Protein 2BJF (pdb70)

CATH classification: 3.60.60.10

InterPro domains:
  IPR029055 Nucleophile aminohydrolases, N-terminal [SSF56235] (2-329)
  IPR029132 Choloylglycine hydrolase/NAAA C-terminal [PF02275] (2-317)
  IPR047711 Conjugated bile acid hydrolase [NF038245] (1-315)
  IPR052193 Peptidase C59 family enzymes [PTHR35527] (1-326)

Structure (mmCIF, N/CA/C/O backbone):
data_2BJF
#
_entry.id   2BJF
#
_cell.length_a   88.848
_cell.length_b   90.835
_cell.length_c   188.547
_cell.angle_alpha   90.00
_cell.angle_beta   90.00
_cell.angle_gamma   90.00
#
_symmetry.space_group_name_H-M   'F 2 2 2'
#
loop_
_entity.id
_entity.type
_entity.pdbx_description
1 polymer 'CHOLOYLGLYCINE HYDROLASE'
2 non-polymer '(3ALPHA,5BETA,12ALPHA)-3,12-DIHYDROXYCHOLAN-24-OIC ACID'
3 non-polymer '2-AMINOETHANESULFONIC ACID'
4 non-polymer GLYCEROL
5 water water
#
loop_
_atom_site.group_PDB
_atom_site.id
_atom_site.type_symbol
_atom_site.label_atom_id
_atom_site.label_alt_id
_atom_site.label_comp_id
_atom_site.label_asym_id
_atom_site.label_entity_id
_atom_site.label_seq_id
_atom_site.pdbx_PDB_ins_code
_atom_site.Cartn_x
_atom_site.Cartn_y
_atom_site.Cartn_z
_atom_site.occupancy
_atom_site.B_iso_or_equiv
_atom_site.auth_seq_id
_atom_site.auth_comp_id
_atom_site.auth_asym_id
_atom_site.auth_atom_id
_atom_site.pdbx_PDB_model_num
ATOM 1 N N . CYS A 1 2 ? 28.236 10.355 30.767 1.00 12.52 2 CYS A N 1
ATOM 2 C CA . CYS A 1 2 ? 27.231 9.945 29.746 1.00 12.73 2 CYS A CA 1
ATOM 3 C C . CYS A 1 2 ? 25.827 10.026 30.313 1.00 12.26 2 CYS A C 1
ATOM 4 O O . CYS A 1 2 ? 25.623 9.830 31.512 1.00 12.09 2 CYS A O 1
ATOM 7 N N . THR A 1 3 ? 24.863 10.312 29.445 1.00 11.97 3 THR A N 1
ATOM 8 C CA . THR A 1 3 ? 23.457 10.304 29.827 1.00 11.70 3 THR A CA 1
ATOM 9 C C . THR A 1 3 ? 22.635 9.621 28.742 1.00 11.64 3 THR A C 1
ATOM 10 O O . THR A 1 3 ? 22.663 10.034 27.583 1.00 11.92 3 THR A O 1
ATOM 14 N N . GLY A 1 4 ? 21.920 8.568 29.131 1.00 11.43 4 GLY A N 1
ATOM 15 C CA . GLY A 1 4 ? 21.007 7.862 28.237 1.00 11.24 4 GLY A CA 1
ATOM 16 C C . GLY A 1 4 ? 19.581 8.332 28.449 1.00 11.13 4 GLY A C 1
ATOM 17 O O . GLY A 1 4 ? 19.194 8.677 29.568 1.00 11.24 4 GLY A O 1
ATOM 18 N N . LEU A 1 5 ? 18.801 8.343 27.370 1.00 11.05 5 LEU A N 1
ATOM 19 C CA . LEU A 1 5 ? 17.428 8.846 27.407 1.00 11.06 5 LEU A CA 1
ATOM 20 C C . LEU A 1 5 ? 16.515 8.076 26.459 1.00 11.13 5 LEU A C 1
ATOM 21 O O . LEU A 1 5 ? 16.875 7.820 25.307 1.00 11.02 5 LEU A O 1
ATOM 26 N N . ALA A 1 6 ? 15.338 7.710 26.960 1.00 11.39 6 ALA A N 1
ATOM 27 C CA . ALA A 1 6 ? 14.272 7.146 26.134 1.00 11.78 6 ALA A CA 1
ATOM 28 C C . ALA A 1 6 ? 13.046 8.048 26.220 1.00 12.15 6 ALA A C 1
ATOM 29 O O . ALA A 1 6 ? 12.637 8.448 27.311 1.00 12.14 6 ALA A O 1
ATOM 31 N N . LEU A 1 7 ? 12.464 8.366 25.066 1.00 12.71 7 LEU A N 1
ATOM 32 C CA . LEU A 1 7 ? 11.372 9.334 24.996 1.00 13.45 7 LEU A CA 1
ATOM 33 C C . LEU A 1 7 ? 10.403 8.988 23.868 1.00 13.82 7 LEU A C 1
ATOM 34 O O . LEU A 1 7 ? 10.825 8.745 22.736 1.00 14.24 7 LEU A O 1
ATOM 39 N N . GLU A 1 8 ? 9.109 8.957 24.186 1.00 14.24 8 GLU A N 1
ATOM 40 C CA . GLU A 1 8 ? 8.070 8.707 23.184 1.00 14.63 8 GLU A CA 1
ATOM 41 C C . GLU A 1 8 ? 7.541 10.019 22.610 1.00 14.53 8 GLU A C 1
ATOM 42 O O . GLU A 1 8 ? 7.217 10.948 23.355 1.00 14.44 8 GLU A O 1
ATOM 48 N N . THR A 1 9 ? 7.451 10.082 21.283 1.00 14.57 9 THR A N 1
ATOM 49 C CA . THR A 1 9 ? 6.986 11.284 20.593 1.00 14.71 9 THR A CA 1
ATOM 50 C C . THR A 1 9 ? 5.465 11.396 20.597 1.00 14.86 9 THR A C 1
ATOM 51 O O . THR A 1 9 ? 4.759 10.444 20.946 1.00 14.73 9 THR A O 1
ATOM 55 N N . LYS A 1 10 ? 4.976 12.565 20.186 1.00 14.99 10 LYS A N 1
ATOM 56 C CA . LYS A 1 10 ? 3.541 12.848 20.078 1.00 15.30 10 LYS A CA 1
ATOM 57 C C . LYS A 1 10 ? 2.785 11.897 19.139 1.00 15.27 10 LYS A C 1
ATOM 58 O O . LYS A 1 10 ? 1.582 11.677 19.314 1.00 15.45 10 LYS A O 1
ATOM 64 N N A ASP A 1 11 ? 3.499 11.334 18.165 0.50 15.26 11 ASP A N 1
ATOM 65 N N B ASP A 1 11 ? 3.488 11.357 18.145 0.50 15.27 11 ASP A N 1
ATOM 66 C CA A ASP A 1 11 ? 2.915 10.428 17.175 0.50 15.23 11 ASP A CA 1
ATOM 67 C CA B ASP A 1 11 ? 2.894 10.424 17.186 0.50 15.25 11 ASP A CA 1
ATOM 68 C C A ASP A 1 11 ? 3.010 8.957 17.590 0.50 15.10 11 ASP A C 1
ATOM 69 C C B ASP A 1 11 ? 3.246 8.962 17.494 0.50 15.10 11 ASP A C 1
ATOM 70 O O A ASP A 1 11 ? 2.537 8.071 16.874 0.50 15.13 11 ASP A O 1
ATOM 71 O O B ASP A 1 11 ? 3.179 8.095 16.618 0.50 15.09 11 ASP A O 1
ATOM 80 N N . GLY A 1 12 ? 3.618 8.706 18.747 1.00 14.96 12 GLY A N 1
ATOM 81 C CA . GLY A 1 12 ? 3.796 7.343 19.255 1.00 14.71 12 GLY A CA 1
ATOM 82 C C . GLY A 1 12 ? 5.074 6.638 18.845 1.00 14.55 12 GLY A C 1
ATOM 83 O O . GLY A 1 12 ? 5.197 5.422 19.021 1.00 14.67 12 GLY A O 1
ATOM 84 N N . LEU A 1 13 ? 6.023 7.392 18.294 1.00 14.20 13 LEU A N 1
ATOM 85 C CA . LEU A 1 13 ? 7.326 6.842 17.930 1.00 13.96 13 LEU A CA 1
ATOM 86 C C . LEU A 1 13 ? 8.256 6.863 19.136 1.00 13.56 13 LEU A C 1
ATOM 87 O O . LEU A 1 13 ? 8.065 7.653 20.062 1.00 13.71 13 LEU A O 1
ATOM 92 N N . HIS A 1 14 ? 9.260 5.993 19.122 1.00 12.99 14 HIS A N 1
ATOM 93 C CA . HIS A 1 14 ? 10.152 5.845 20.265 1.00 12.46 14 HIS A CA 1
ATOM 94 C C . HIS A 1 14 ? 11.579 6.272 19.962 1.00 12.17 14 HIS A C 1
ATOM 95 O O . HIS A 1 14 ? 12.248 5.702 19.095 1.00 12.28 14 HIS A O 1
ATOM 102 N N . LEU A 1 15 ? 12.024 7.301 20.679 1.00 11.70 15 LEU A N 1
ATOM 103 C CA . LEU A 1 15 ? 13.379 7.811 20.555 1.00 11.33 15 LEU A CA 1
ATOM 104 C C . LEU A 1 15 ? 14.249 7.259 21.673 1.00 11.22 15 LEU A C 1
ATOM 105 O O . LEU A 1 15 ? 13.820 7.181 22.827 1.00 11.02 15 LEU A O 1
ATOM 110 N N . PHE A 1 16 ? 15.467 6.868 21.318 1.00 10.94 16 PHE A N 1
ATOM 111 C CA . PHE A 1 16 ? 16.441 6.374 22.281 1.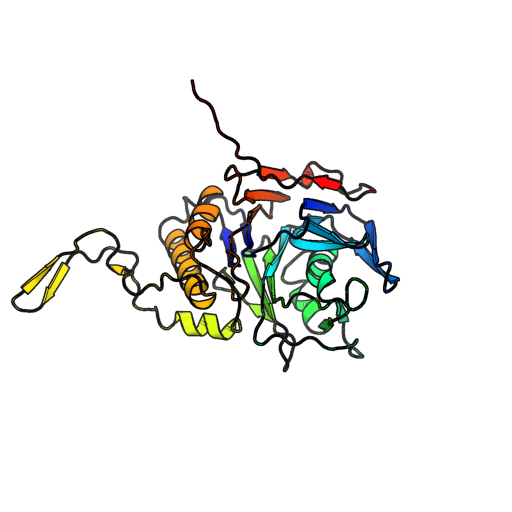00 10.88 16 PHE A CA 1
ATOM 112 C C . PHE A 1 16 ? 17.837 6.815 21.865 1.00 10.71 16 PHE A C 1
ATOM 113 O O . PHE A 1 16 ? 18.214 6.688 20.703 1.00 10.66 16 PHE A O 1
ATOM 121 N N . GLY A 1 17 ? 18.602 7.333 22.820 1.00 10.59 17 GLY A N 1
ATOM 122 C CA . GLY A 1 17 ? 19.940 7.827 22.527 1.00 10.42 17 GLY A CA 1
ATOM 123 C C . GLY A 1 17 ? 20.696 8.284 23.753 1.00 10.45 17 GLY A C 1
ATOM 124 O O . GLY A 1 17 ? 20.328 7.950 24.883 1.00 10.33 17 GLY A O 1
ATOM 125 N N . ARG A 1 18 ? 21.756 9.057 23.530 1.00 10.45 18 ARG A N 1
ATOM 126 C CA . ARG A 1 18 ? 22.688 9.386 24.605 1.00 10.51 18 ARG A CA 1
ATOM 127 C C . ARG A 1 18 ? 23.599 10.576 24.332 1.00 10.70 18 ARG A C 1
ATOM 128 O O . ARG A 1 18 ? 23.886 10.905 23.179 1.00 10.69 18 ARG A O 1
ATOM 136 N N . ASN A 1 19 ? 24.039 11.210 25.415 1.00 10.83 19 ASN A N 1
ATOM 137 C CA . ASN A 1 19 ? 25.225 12.054 25.402 1.00 11.21 19 ASN A CA 1
ATOM 138 C C . ASN A 1 19 ? 26.448 11.167 25.579 1.00 11.55 19 ASN A C 1
ATOM 139 O O . ASN A 1 19 ? 26.461 10.290 26.449 1.00 11.76 19 ASN A O 1
ATOM 144 N N . MET A 1 20 ? 27.469 11.391 24.756 1.00 11.81 20 MET A N 1
ATOM 145 C CA . MET A 1 20 ? 28.761 10.741 24.942 1.00 12.28 20 MET A CA 1
ATOM 146 C C . MET A 1 20 ? 29.708 11.710 25.634 1.00 12.39 20 MET A C 1
ATOM 147 O O . MET A 1 20 ? 30.150 12.687 25.029 1.00 12.40 20 MET A O 1
ATOM 152 N N . ASP A 1 21 ? 30.012 11.433 26.901 1.00 12.64 21 ASP A N 1
ATOM 153 C CA . ASP A 1 21 ? 30.857 12.315 27.702 1.00 12.88 21 ASP A CA 1
ATOM 154 C C . ASP A 1 21 ? 32.242 11.708 27.919 1.00 13.08 21 ASP A C 1
ATOM 155 O O . ASP A 1 21 ? 32.432 10.864 28.802 1.00 13.15 21 ASP A O 1
ATOM 160 N N . ILE A 1 22 ? 33.196 12.134 27.093 1.00 13.41 22 ILE A N 1
ATOM 161 C CA . ILE A 1 22 ? 34.592 11.684 27.174 1.00 13.75 22 ILE A CA 1
ATOM 162 C C . ILE A 1 22 ? 35.554 12.825 26.821 1.00 14.02 22 ILE A C 1
ATOM 163 O O . ILE A 1 22 ? 35.153 13.815 26.203 1.00 13.88 22 ILE A O 1
ATOM 168 N N . GLU A 1 23 ? 36.816 12.683 27.226 1.00 14.41 23 GLU A N 1
ATOM 169 C CA . GLU A 1 23 ? 37.836 13.707 26.983 1.00 14.89 23 GLU A CA 1
ATOM 170 C C . GLU A 1 23 ? 38.736 13.371 25.786 1.00 15.15 23 GLU A C 1
ATOM 171 O O . GLU A 1 23 ? 39.745 14.043 25.542 1.00 15.19 23 GLU A O 1
ATOM 177 N N . TYR A 1 24 ? 38.351 12.339 25.038 1.00 15.44 24 TYR A N 1
ATOM 178 C CA . TYR A 1 24 ? 39.162 11.817 23.940 1.00 15.69 24 TYR A CA 1
ATOM 179 C C . TYR A 1 24 ? 38.314 11.439 22.725 1.00 15.65 24 TYR A C 1
ATOM 180 O O . TYR A 1 24 ? 37.087 11.366 22.810 1.00 15.76 24 TYR A O 1
ATOM 189 N N . SER A 1 25 ? 38.980 11.211 21.596 1.00 15.58 25 SER A N 1
ATOM 190 C CA . SER A 1 25 ? 38.344 10.639 20.415 1.00 15.36 25 SER A CA 1
ATOM 191 C C . SER A 1 25 ? 38.608 9.140 20.390 1.00 15.26 25 SER A C 1
ATOM 192 O O . SER A 1 25 ? 39.716 8.701 20.704 1.00 15.24 25 SER A O 1
ATOM 195 N N . PHE A 1 26 ? 37.594 8.358 20.028 1.00 15.00 26 PHE A N 1
ATOM 196 C CA . PHE A 1 26 ? 37.785 6.917 19.848 1.00 14.93 26 PHE A CA 1
ATOM 197 C C . PHE A 1 26 ? 37.721 6.483 18.381 1.00 14.86 26 PHE A C 1
ATOM 198 O O . PHE A 1 26 ? 37.262 5.383 18.064 1.00 14.79 26 PHE A O 1
ATOM 206 N N . ASN A 1 27 ? 38.220 7.354 17.501 1.00 14.79 27 ASN A N 1
ATOM 207 C CA . ASN A 1 27 ? 38.206 7.129 16.050 1.00 14.81 27 ASN A CA 1
ATOM 208 C C . ASN A 1 27 ? 36.835 6.668 15.562 1.00 14.47 27 ASN A C 1
ATOM 209 O O . ASN A 1 27 ? 36.721 5.729 14.768 1.00 14.45 27 ASN A O 1
ATOM 214 N N . GLN A 1 28 ? 35.799 7.340 16.054 1.00 14.06 28 GLN A N 1
ATOM 215 C CA . GLN A 1 28 ? 34.425 6.922 15.812 1.00 13.77 28 GLN A CA 1
ATOM 216 C C . GLN A 1 28 ? 33.930 7.222 14.404 1.00 13.55 28 GLN A C 1
ATOM 217 O O . GLN A 1 28 ? 34.334 8.203 13.774 1.00 13.49 28 GLN A O 1
ATOM 223 N N . SER A 1 29 ? 33.057 6.343 13.926 1.00 13.24 29 SER A N 1
ATOM 224 C CA . SER A 1 29 ? 32.274 6.569 12.724 1.00 13.07 29 SER A CA 1
ATOM 225 C C . SER A 1 29 ? 30.914 5.927 12.959 1.00 12.80 29 SER A C 1
ATOM 226 O O . SER A 1 29 ? 30.739 5.163 13.914 1.00 12.71 29 SER A O 1
ATOM 229 N N . ILE A 1 30 ? 29.949 6.254 12.109 1.00 12.55 30 ILE A N 1
ATOM 230 C CA . ILE A 1 30 ? 28.653 5.597 12.162 1.00 12.51 30 ILE A CA 1
ATOM 231 C C . ILE A 1 30 ? 28.754 4.339 11.302 1.00 12.19 30 ILE A C 1
ATOM 232 O O . ILE A 1 30 ? 29.027 4.414 10.100 1.00 12.48 30 ILE A O 1
ATOM 237 N N . ILE A 1 31 ? 28.554 3.189 11.940 1.00 11.80 31 ILE A N 1
ATOM 238 C CA . ILE A 1 31 ? 28.800 1.887 11.319 1.00 11.34 31 ILE A CA 1
ATOM 239 C C . ILE A 1 31 ? 27.500 1.149 11.018 1.00 11.06 31 ILE A C 1
ATOM 240 O O . ILE A 1 31 ? 26.650 0.983 11.897 1.00 10.75 31 ILE A O 1
ATOM 245 N N . PHE A 1 32 ? 27.360 0.715 9.767 1.00 10.64 32 PHE A N 1
ATOM 246 C CA . PHE A 1 32 ? 26.255 -0.138 9.344 1.00 10.46 32 PHE A CA 1
ATOM 247 C C . PHE A 1 32 ? 26.763 -1.548 9.064 1.00 10.33 32 PHE A C 1
ATOM 248 O O . PHE A 1 32 ? 27.725 -1.731 8.313 1.00 10.27 32 PHE A O 1
ATOM 256 N N . ILE A 1 33 ? 26.110 -2.535 9.674 1.00 10.16 33 ILE A N 1
ATOM 257 C CA . ILE A 1 33 ? 26.411 -3.943 9.421 1.00 10.14 33 ILE A CA 1
ATOM 258 C C . ILE A 1 33 ? 25.149 -4.639 8.909 1.00 10.20 33 ILE A C 1
ATOM 259 O O . ILE A 1 33 ? 24.122 -4.629 9.589 1.00 10.02 33 ILE A O 1
ATOM 264 N N . PRO A 1 34 ? 25.218 -5.239 7.704 1.00 10.44 34 PRO A N 1
ATOM 265 C CA . PRO A 1 34 ? 24.060 -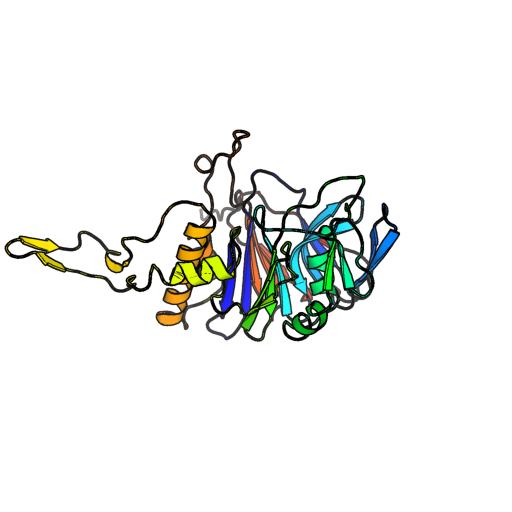5.933 7.137 1.00 10.64 34 PRO A CA 1
ATOM 266 C C . PRO A 1 34 ? 23.791 -7.278 7.816 1.00 11.01 34 PRO A C 1
ATOM 267 O O . PRO A 1 34 ? 24.575 -7.712 8.665 1.00 10.99 34 PRO A O 1
ATOM 271 N N . ARG A 1 35 ? 22.685 -7.919 7.438 1.00 11.37 35 ARG A N 1
ATOM 272 C CA . ARG A 1 35 ? 22.338 -9.256 7.925 1.00 11.88 35 ARG A CA 1
ATOM 273 C C . ARG A 1 35 ? 23.367 -10.283 7.470 1.00 12.14 35 ARG A C 1
ATOM 274 O O . ARG A 1 35 ? 24.020 -10.097 6.436 1.00 12.15 35 ARG A O 1
ATOM 282 N N A ASN A 1 36 ? 23.503 -11.361 8.242 0.50 12.37 36 ASN A N 1
ATOM 283 N N B ASN A 1 36 ? 23.504 -11.355 8.250 0.50 12.37 36 ASN A N 1
ATOM 284 C CA A ASN A 1 36 ? 24.359 -12.500 7.885 0.50 12.65 36 ASN A CA 1
ATOM 285 C CA B ASN A 1 36 ? 24.356 -12.502 7.913 0.50 12.65 36 ASN A CA 1
ATOM 286 C C A ASN A 1 36 ? 25.828 -12.122 7.637 0.50 12.83 36 ASN A C 1
ATOM 287 C C B ASN A 1 36 ? 25.832 -12.150 7.675 0.50 12.82 36 ASN A C 1
ATOM 288 O O A ASN A 1 36 ? 26.509 -12.729 6.806 0.50 12.84 36 ASN A O 1
ATOM 289 O O B ASN A 1 36 ? 26.521 -12.805 6.888 0.50 12.84 36 ASN A O 1
ATOM 298 N N . PHE A 1 37 ? 26.308 -11.115 8.365 1.00 12.96 37 PHE A N 1
ATOM 299 C CA . PHE A 1 37 ? 27.704 -10.690 8.257 1.0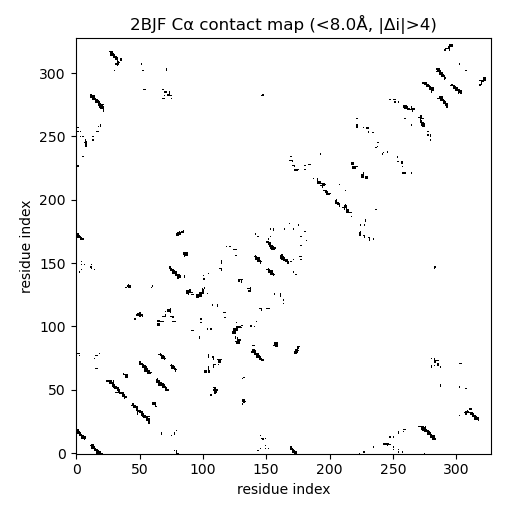0 13.39 37 PHE A CA 1
ATOM 300 C C . PHE A 1 37 ? 28.539 -11.259 9.397 1.00 13.88 37 PHE A C 1
ATOM 301 O O . PHE A 1 37 ? 28.234 -11.044 10.572 1.00 13.84 37 PHE A O 1
ATOM 309 N N . LYS A 1 38 ? 29.596 -11.979 9.032 1.00 14.46 38 LYS A N 1
ATOM 310 C CA . LYS A 1 38 ? 30.475 -12.621 10.002 1.00 15.15 38 LYS A CA 1
ATOM 311 C C . LYS A 1 38 ? 31.582 -11.672 10.463 1.00 15.40 38 LYS A C 1
ATOM 312 O O . LYS A 1 38 ? 32.438 -11.262 9.673 1.00 15.43 38 LYS A O 1
ATOM 318 N N . CYS A 1 39 ? 31.538 -11.320 11.746 1.00 15.92 39 CYS A N 1
ATOM 319 C CA . CYS A 1 39 ? 32.560 -10.491 12.376 1.00 16.44 39 CYS A CA 1
ATOM 320 C C . CYS A 1 39 ? 33.556 -11.391 13.098 1.00 16.81 39 CYS A C 1
ATOM 321 O O . CYS A 1 39 ? 33.181 -12.138 14.005 1.00 16.90 39 CYS A O 1
ATOM 324 N N . VAL A 1 40 ? 34.821 -11.319 12.689 1.00 17.29 40 VAL A N 1
ATOM 325 C CA . VAL A 1 40 ? 35.871 -12.162 13.263 1.00 17.74 40 VAL A CA 1
ATOM 326 C C . VAL A 1 40 ? 36.905 -11.324 14.014 1.00 18.04 40 VAL A C 1
ATOM 327 O O . VAL A 1 40 ? 37.504 -10.405 13.448 1.00 18.06 40 VAL A O 1
ATOM 331 N N . ASN A 1 41 ? 37.098 -11.639 15.293 1.00 18.39 41 ASN A N 1
ATOM 332 C CA . ASN A 1 41 ? 38.157 -11.024 16.085 1.00 18.78 41 ASN A CA 1
ATOM 333 C C . ASN A 1 41 ? 39.461 -11.774 15.846 1.00 19.02 41 ASN A C 1
ATOM 334 O O . ASN A 1 41 ? 39.560 -12.966 16.138 1.00 19.04 41 ASN A O 1
ATOM 339 N N . LYS A 1 42 ? 40.454 -11.069 15.312 1.00 19.41 42 LYS A N 1
ATOM 340 C CA . LYS A 1 42 ? 41.713 -11.687 14.890 1.00 19.88 42 LYS A CA 1
ATOM 341 C C . LYS A 1 42 ? 42.594 -12.159 16.047 1.00 19.93 42 LYS A C 1
ATOM 342 O O . LYS A 1 42 ? 43.329 -13.139 15.904 1.00 20.04 42 LYS A O 1
ATOM 348 N N . SER A 1 43 ? 42.514 -11.470 17.184 1.00 20.02 43 SER A N 1
ATOM 349 C CA . SER A 1 43 ? 43.359 -11.782 18.340 1.00 20.13 43 SER A CA 1
ATOM 350 C C . SER A 1 43 ? 42.939 -13.054 19.078 1.00 20.13 43 SER A C 1
ATOM 351 O O . SER A 1 43 ? 43.792 -13.852 19.468 1.00 20.25 43 SER A O 1
ATOM 354 N N . ASN A 1 44 ? 41.632 -13.239 19.265 1.00 20.11 44 ASN A N 1
ATOM 355 C CA . ASN A 1 44 ? 41.112 -14.388 20.015 1.00 20.11 44 ASN A CA 1
ATOM 356 C C . ASN A 1 44 ? 40.262 -15.366 19.192 1.00 20.13 44 ASN A C 1
ATOM 357 O O . ASN A 1 44 ? 39.718 -16.331 19.737 1.00 20.17 44 ASN A O 1
ATOM 362 N N . LYS A 1 45 ? 40.154 -15.101 17.889 1.00 20.12 45 LYS A N 1
ATOM 363 C CA . LYS A 1 45 ? 39.441 -15.965 16.928 1.00 20.17 45 LYS A CA 1
ATOM 364 C C . LYS A 1 45 ? 37.929 -16.105 17.165 1.00 20.03 45 LYS A C 1
ATOM 365 O O . LYS A 1 45 ? 37.264 -16.893 16.484 1.00 20.06 45 LYS A O 1
ATOM 371 N N . LYS A 1 46 ? 37.391 -15.340 18.114 1.00 19.83 46 LYS A N 1
ATOM 372 C CA . LYS A 1 46 ? 35.957 -15.366 18.408 1.00 19.69 46 LYS A CA 1
ATOM 373 C C . LYS A 1 46 ? 35.156 -14.744 17.269 1.00 19.53 46 LYS A C 1
ATOM 374 O O . LYS A 1 46 ? 35.572 -13.744 16.679 1.00 19.56 46 LYS A O 1
ATOM 380 N N . GLU A 1 47 ? 34.009 -15.345 16.966 1.00 19.31 47 GLU A N 1
ATOM 381 C CA . GLU A 1 47 ? 33.202 -14.936 15.820 1.00 19.18 47 GLU A CA 1
ATOM 382 C C . GLU A 1 47 ? 31.767 -14.580 16.196 1.00 18.70 47 GLU A C 1
ATOM 383 O O . GLU A 1 47 ? 31.198 -15.144 17.135 1.00 18.79 47 GLU A O 1
ATOM 389 N N . LEU A 1 48 ? 31.197 -13.635 15.454 1.00 18.13 48 LEU A N 1
ATOM 390 C CA . LEU A 1 48 ? 29.789 -13.274 15.581 1.00 17.50 48 LEU A CA 1
ATOM 391 C C . LEU A 1 48 ? 29.200 -13.033 14.196 1.00 17.08 48 LEU A C 1
ATOM 392 O O . LEU A 1 48 ? 29.720 -12.227 13.422 1.00 17.03 48 LEU A O 1
ATOM 397 N N . THR A 1 49 ? 28.119 -13.743 13.889 1.00 16.49 49 THR A N 1
ATOM 398 C CA . THR A 1 49 ? 27.397 -13.544 12.637 1.00 15.91 49 THR A CA 1
ATOM 399 C C . THR A 1 49 ? 26.049 -12.902 12.940 1.00 15.36 49 THR A C 1
ATOM 400 O O . THR A 1 49 ? 25.245 -13.454 13.694 1.00 15.37 49 THR A O 1
ATOM 404 N N . THR A 1 50 ? 25.816 -11.728 12.357 1.00 14.57 50 THR A N 1
ATOM 405 C CA . THR A 1 50 ? 24.602 -10.958 12.621 1.00 13.88 50 THR A CA 1
ATOM 406 C C . THR A 1 50 ? 23.358 -11.663 12.092 1.00 13.44 50 THR A C 1
ATOM 407 O O . THR A 1 50 ? 23.360 -12.195 10.982 1.00 13.33 50 THR A O 1
ATOM 411 N N . LYS A 1 51 ? 22.308 -11.685 12.907 1.00 12.91 51 LYS A N 1
ATOM 412 C CA . LYS A 1 51 ? 20.993 -12.122 12.455 1.00 12.57 51 LYS A CA 1
ATOM 413 C C . LYS A 1 51 ? 20.255 -10.911 11.894 1.00 12.17 51 LYS A C 1
ATOM 414 O O . LYS A 1 51 ? 19.650 -10.980 10.823 1.00 12.09 51 LYS A O 1
ATOM 420 N N . TYR A 1 52 ? 20.330 -9.800 12.625 1.00 11.72 52 TYR A N 1
ATOM 421 C CA . TYR A 1 52 ? 19.694 -8.550 12.222 1.00 11.39 52 TYR A CA 1
ATOM 422 C C . TYR A 1 52 ? 20.730 -7.506 11.819 1.00 11.12 52 TYR A C 1
ATOM 423 O O . TYR A 1 52 ? 21.850 -7.495 12.340 1.00 11.08 52 TYR A O 1
ATOM 432 N N . ALA A 1 53 ? 20.347 -6.638 10.884 1.00 10.72 53 ALA A N 1
ATOM 433 C CA . ALA A 1 53 ? 21.186 -5.517 10.466 1.00 10.48 53 ALA A CA 1
ATOM 434 C C . ALA A 1 53 ? 21.305 -4.501 11.598 1.00 10.35 53 ALA A C 1
ATOM 435 O O . ALA A 1 53 ? 20.357 -4.302 12.354 1.00 10.27 53 ALA A O 1
ATOM 437 N N . VAL A 1 54 ? 22.472 -3.868 11.701 1.00 10.18 54 VAL A N 1
ATOM 438 C CA . VAL A 1 54 ? 22.800 -2.978 12.818 1.00 10.14 54 VAL A CA 1
ATOM 439 C C . VAL A 1 54 ? 23.292 -1.620 12.312 1.00 10.16 54 VAL A C 1
ATOM 440 O O . VAL A 1 54 ? 24.016 -1.549 11.318 1.00 9.98 54 VAL A O 1
ATOM 444 N N . LEU A 1 55 ? 22.889 -0.551 13.000 1.00 10.14 55 LEU A N 1
ATOM 445 C CA . LEU A 1 55 ? 23.407 0.793 12.741 1.00 10.33 55 LEU A CA 1
ATOM 446 C C . LEU A 1 55 ? 23.677 1.525 14.051 1.00 10.46 55 LEU A C 1
ATOM 447 O O . LEU A 1 55 ? 22.819 1.563 14.934 1.00 10.59 55 LEU A O 1
ATOM 452 N N . GLY A 1 56 ? 24.869 2.105 14.170 1.00 10.64 56 GLY A N 1
ATOM 453 C CA . GLY A 1 56 ? 25.211 2.897 15.350 1.00 10.78 56 GLY A CA 1
ATOM 454 C C . GLY A 1 56 ? 26.599 3.502 15.334 1.00 11.05 56 GLY A C 1
ATOM 455 O O . GLY A 1 56 ? 27.366 3.304 14.391 1.00 11.21 56 GLY A O 1
ATOM 456 N N . MET A 1 57 ? 26.915 4.255 16.385 1.00 11.10 57 MET A N 1
ATOM 457 C CA . MET A 1 57 ? 28.240 4.842 16.540 1.00 11.41 57 MET A CA 1
ATOM 458 C C . MET A 1 57 ? 29.196 3.820 17.133 1.00 11.76 57 MET A C 1
ATOM 459 O O . MET A 1 57 ? 28.875 3.149 18.114 1.00 11.69 57 MET A O 1
ATOM 464 N N . GLY A 1 58 ? 30.374 3.707 16.534 1.00 12.16 58 GLY A N 1
ATOM 465 C CA . GLY A 1 58 ? 31.402 2.820 17.052 1.00 12.76 58 GLY A CA 1
ATOM 466 C C . GLY A 1 58 ? 32.728 3.040 16.364 1.00 13.30 58 GLY A C 1
ATOM 467 O O . GLY A 1 58 ? 32.946 4.071 15.729 1.00 13.15 58 GLY A O 1
ATOM 468 N N . THR A 1 59 ? 33.616 2.063 16.497 1.00 13.82 59 THR A N 1
ATOM 469 C CA . THR A 1 59 ? 34.904 2.100 15.822 1.00 14.59 59 THR A CA 1
ATOM 470 C C . THR A 1 59 ? 35.325 0.699 15.390 1.00 15.21 59 THR A C 1
ATOM 471 O O . THR A 1 59 ? 34.861 -0.301 15.947 1.00 15.09 59 THR A O 1
ATOM 475 N N . ILE A 1 60 ? 36.184 0.639 14.378 1.00 16.03 60 ILE A N 1
ATOM 476 C CA . ILE A 1 60 ? 36.732 -0.629 13.916 1.00 16.95 60 ILE A CA 1
ATOM 477 C C . ILE A 1 60 ? 38.159 -0.752 14.446 1.00 17.40 60 ILE A C 1
ATOM 478 O O . ILE A 1 60 ? 39.082 -0.100 13.950 1.00 17.51 60 ILE A O 1
ATOM 483 N N . PHE A 1 61 ? 38.313 -1.576 15.478 1.00 18.11 61 PHE A N 1
ATOM 484 C CA . PHE A 1 61 ? 39.582 -1.738 16.177 1.00 18.75 61 PHE A CA 1
ATOM 485 C C . PHE A 1 61 ? 40.165 -3.106 15.861 1.00 19.07 61 PHE A C 1
ATOM 486 O O . PHE A 1 61 ? 39.510 -4.132 16.072 1.00 19.28 61 PHE A O 1
ATOM 494 N N . ASP A 1 62 ? 41.395 -3.111 15.348 1.00 19.41 62 ASP A N 1
ATOM 495 C CA . ASP A 1 62 ? 42.079 -4.337 14.927 1.00 19.61 62 ASP A CA 1
ATOM 496 C C . ASP A 1 62 ? 41.208 -5.161 13.965 1.00 19.46 62 ASP A C 1
ATOM 497 O O . ASP A 1 62 ? 41.148 -6.390 14.060 1.00 19.68 62 ASP A O 1
ATOM 502 N N . ASP A 1 63 ? 40.534 -4.457 13.052 1.00 19.19 63 ASP A N 1
ATOM 503 C CA . ASP A 1 63 ? 39.626 -5.037 12.045 1.00 18.71 63 ASP A CA 1
ATOM 504 C C . ASP A 1 63 ? 38.268 -5.512 12.600 1.00 18.09 63 ASP A C 1
ATOM 505 O O . ASP A 1 63 ? 37.479 -6.126 11.877 1.00 18.21 63 ASP A O 1
ATOM 510 N N . TYR A 1 64 ? 37.989 -5.211 13.868 1.00 17.13 64 TYR A N 1
ATOM 511 C CA . TYR A 1 64 ? 36.750 -5.658 14.513 1.00 16.16 64 TYR A CA 1
ATOM 512 C C . TYR A 1 64 ? 35.860 -4.493 14.964 1.00 15.51 64 TYR A C 1
ATOM 513 O O . TYR A 1 64 ? 36.336 -3.580 15.641 1.00 15.55 64 TYR A O 1
ATOM 522 N N . PRO A 1 65 ? 34.561 -4.528 14.597 1.00 14.89 65 PRO A N 1
ATOM 523 C CA . PRO A 1 65 ? 33.645 -3.451 14.976 1.00 14.37 65 PRO A CA 1
ATOM 524 C C . PRO A 1 65 ? 33.177 -3.548 16.429 1.00 13.88 65 PRO A C 1
ATOM 525 O O . PRO A 1 65 ? 32.774 -4.620 16.886 1.00 13.83 65 PRO A O 1
ATOM 529 N N . THR A 1 66 ? 33.248 -2.427 17.141 1.00 13.24 66 THR A N 1
ATOM 530 C CA . THR A 1 66 ? 32.759 -2.338 18.517 1.00 12.73 66 THR A CA 1
ATOM 531 C C . THR A 1 66 ? 31.986 -1.030 18.694 1.00 12.37 66 THR A C 1
ATOM 532 O O . THR A 1 66 ? 32.388 0.010 18.166 1.00 12.39 66 THR A O 1
ATOM 536 N N . PHE A 1 67 ? 30.875 -1.090 19.426 1.00 11.86 67 PHE A N 1
ATOM 537 C CA . PHE A 1 67 ? 29.898 0.005 19.438 1.00 11.38 67 PHE A CA 1
ATOM 538 C C . PHE A 1 67 ? 29.792 0.778 20.749 1.00 11.28 67 PHE A C 1
ATOM 539 O O . PHE A 1 67 ? 29.991 0.225 21.833 1.00 11.24 67 PHE A O 1
ATOM 547 N N . ALA A 1 68 ? 29.461 2.062 20.623 1.00 11.09 68 ALA A N 1
ATOM 548 C CA . ALA A 1 68 ? 29.164 2.925 21.765 1.00 11.06 68 ALA A CA 1
ATOM 549 C C . ALA A 1 68 ? 27.657 2.985 22.009 1.00 11.02 68 ALA A C 1
ATOM 550 O O . ALA A 1 68 ? 27.201 2.999 23.155 1.00 10.94 68 ALA A O 1
ATOM 552 N N . ASP A 1 69 ? 26.896 3.038 20.917 1.00 10.88 69 ASP A N 1
ATOM 553 C CA . ASP A 1 69 ? 25.434 2.984 20.947 1.00 10.88 69 ASP A CA 1
ATOM 554 C C . ASP A 1 69 ? 24.914 2.686 19.548 1.00 10.83 69 ASP A C 1
ATOM 555 O O . ASP A 1 69 ? 25.547 3.045 18.554 1.00 11.03 69 ASP A O 1
ATOM 560 N N . GLY A 1 70 ? 23.765 2.026 19.477 1.00 10.76 70 GLY A N 1
ATOM 561 C CA . GLY A 1 70 ? 23.186 1.664 18.192 1.00 10.60 70 GLY A CA 1
ATOM 562 C C . GLY A 1 70 ? 21.828 1.007 18.294 1.00 10.68 70 GLY A C 1
ATOM 563 O O . GLY A 1 70 ? 21.272 0.858 19.383 1.00 10.57 70 GLY A O 1
ATOM 564 N N . MET A 1 71 ? 21.296 0.619 17.141 1.00 10.58 71 MET A N 1
ATOM 565 C CA . MET A 1 71 ? 20.024 -0.084 17.071 1.00 10.77 71 MET A CA 1
ATOM 566 C C . MET A 1 71 ? 20.070 -1.137 15.975 1.00 10.48 71 MET A C 1
ATOM 567 O O . MET A 1 71 ? 20.982 -1.138 15.144 1.00 10.49 71 MET A O 1
ATOM 572 N N . ASN A 1 72 ? 19.088 -2.033 15.978 1.00 10.22 72 ASN A N 1
ATOM 573 C CA . ASN A 1 72 ? 18.909 -2.948 14.855 1.00 10.01 72 ASN A CA 1
ATOM 574 C C . ASN A 1 72 ? 17.637 -2.654 14.051 1.00 10.10 72 ASN A C 1
ATOM 575 O O . ASN A 1 72 ? 16.853 -1.767 14.403 1.00 9.88 72 ASN A O 1
ATOM 580 N N . GLU A 1 73 ? 17.450 -3.410 12.971 1.00 10.23 73 GLU A N 1
ATOM 581 C CA . GLU A 1 73 ? 16.318 -3.242 12.055 1.00 10.55 73 GLU A CA 1
ATOM 582 C C . GLU A 1 73 ? 14.950 -3.523 12.684 1.00 10.69 73 GLU A C 1
ATOM 583 O O . GLU A 1 73 ? 13.916 -3.180 12.105 1.00 11.03 73 GLU A O 1
ATOM 589 N N . LYS A 1 74 ? 14.951 -4.158 13.855 1.00 10.82 74 LYS A N 1
ATOM 590 C CA . LYS A 1 74 ? 13.713 -4.544 14.534 1.00 10.97 74 LYS A CA 1
ATOM 591 C C . LYS A 1 74 ? 13.251 -3.497 15.547 1.00 10.82 74 LYS A C 1
ATOM 592 O O . LYS A 1 74 ? 12.182 -3.633 16.148 1.00 10.92 74 LYS A O 1
ATOM 598 N N . GLY A 1 75 ? 14.059 -2.457 15.730 1.00 10.64 75 GLY A N 1
ATOM 599 C CA . GLY A 1 75 ? 13.720 -1.377 16.652 1.00 10.51 75 GLY A CA 1
ATOM 600 C C . GLY A 1 75 ? 14.237 -1.583 18.063 1.00 10.43 75 GLY A C 1
ATOM 601 O O . GLY A 1 75 ? 13.753 -0.947 19.003 1.00 10.55 75 GLY A O 1
ATOM 602 N N . LEU A 1 76 ? 15.217 -2.470 18.215 1.00 10.18 76 LEU A N 1
ATOM 603 C CA . LEU A 1 76 ? 15.908 -2.643 19.491 1.00 10.07 76 LEU A CA 1
ATOM 604 C C . LEU A 1 76 ? 17.124 -1.724 19.541 1.00 10.12 76 LEU A C 1
ATOM 605 O O . LEU A 1 76 ? 17.915 -1.688 18.601 1.00 10.20 76 LEU A O 1
ATOM 610 N N . GLY A 1 77 ? 17.261 -0.983 20.638 1.00 10.24 77 GLY A N 1
ATOM 611 C CA . GLY A 1 77 ? 18.384 -0.066 20.819 1.00 10.21 77 GLY A CA 1
ATOM 612 C C . GLY A 1 77 ? 19.208 -0.401 22.046 1.00 10.32 77 GLY A C 1
ATOM 613 O O . GLY A 1 77 ? 18.685 -0.924 23.028 1.00 10.20 77 GLY A O 1
ATOM 614 N N . CYS A 1 78 ? 20.504 -0.103 21.984 1.00 10.45 78 CYS A N 1
ATOM 615 C CA . CYS A 1 78 ? 21.403 -0.327 23.115 1.00 10.57 78 CYS A CA 1
ATOM 616 C C . CYS A 1 78 ? 22.499 0.727 23.160 1.00 10.49 78 CYS A C 1
ATOM 617 O O . CYS A 1 78 ? 23.049 1.106 22.125 1.00 10.42 78 CYS A O 1
ATOM 620 N N . ALA A 1 79 ? 22.803 1.198 24.367 1.00 10.63 79 ALA A N 1
ATOM 621 C CA . ALA A 1 79 ? 23.876 2.163 24.583 1.00 10.71 79 ALA A CA 1
ATOM 622 C C . ALA A 1 79 ? 24.770 1.726 25.737 1.00 10.83 79 ALA A C 1
ATOM 623 O O . ALA A 1 79 ? 24.278 1.297 26.784 1.00 10.64 79 ALA A O 1
ATOM 625 N N . GLY A 1 80 ? 26.080 1.831 25.528 1.00 10.97 80 GLY A N 1
ATOM 626 C CA . GLY A 1 80 ? 27.071 1.544 26.561 1.00 11.48 80 GLY A CA 1
ATOM 627 C C . GLY A 1 80 ? 27.572 2.832 27.185 1.00 11.75 80 GLY A C 1
ATOM 628 O O . GLY A 1 80 ? 28.063 3.718 26.484 1.00 11.70 80 GLY A O 1
ATOM 629 N N . LEU A 1 81 ? 27.439 2.932 28.506 1.00 12.16 81 LEU A N 1
ATOM 630 C CA . LEU A 1 81 ? 27.810 4.136 29.252 1.00 12.72 81 LEU A CA 1
ATOM 631 C C . LEU A 1 81 ? 28.860 3.782 30.299 1.00 13.08 81 LEU A C 1
ATOM 632 O O . LEU A 1 81 ? 28.875 2.659 30.804 1.00 12.90 81 LEU A O 1
ATOM 637 N N A ASN A 1 82 ? 29.732 4.738 30.619 0.50 13.43 82 ASN A N 1
ATOM 638 N N B ASN A 1 82 ? 29.731 4.738 30.622 0.50 13.44 82 ASN A N 1
ATOM 639 C CA A ASN A 1 82 ? 30.798 4.525 31.602 0.50 13.84 82 ASN A CA 1
ATOM 640 C CA B ASN A 1 82 ? 30.801 4.512 31.596 0.50 13.87 82 ASN A CA 1
ATOM 641 C C A ASN A 1 82 ? 30.258 4.093 32.965 0.50 14.01 82 ASN A C 1
ATOM 642 C C B ASN A 1 82 ? 30.264 4.096 32.965 0.50 14.03 82 ASN A C 1
ATOM 643 O O A ASN A 1 82 ? 29.221 4.581 33.415 0.50 13.97 82 ASN A O 1
ATOM 644 O O B ASN A 1 82 ? 29.234 4.598 33.417 0.50 13.99 82 ASN A O 1
ATOM 653 N N . PHE A 1 83 ? 30.965 3.165 33.606 1.00 14.24 83 PHE A N 1
ATOM 654 C CA . PHE A 1 83 ? 30.538 2.596 34.884 1.00 14.79 83 PHE A CA 1
ATOM 655 C C . PHE A 1 83 ? 31.791 2.230 35.686 1.00 15.40 83 PHE A C 1
ATOM 656 O O . PHE A 1 83 ? 32.044 1.050 35.935 1.00 15.40 83 PHE A O 1
ATOM 664 N N . PRO A 1 84 ? 32.579 3.249 36.096 1.00 16.04 84 PRO A N 1
ATOM 665 C CA . PRO A 1 84 ? 33.924 3.036 36.646 1.00 16.64 84 PRO A CA 1
ATOM 666 C C . PRO A 1 84 ? 33.947 2.453 38.053 1.00 17.20 84 PRO A C 1
ATOM 667 O O . PRO A 1 84 ? 34.923 1.802 38.432 1.00 17.38 84 PRO A O 1
ATOM 671 N N . VAL A 1 85 ? 32.891 2.696 38.821 1.00 17.73 85 VAL A N 1
ATOM 672 C CA . VAL A 1 85 ? 32.823 2.197 40.186 1.00 18.41 85 VAL A CA 1
ATOM 673 C C . VAL A 1 85 ? 31.680 1.196 40.310 1.00 18.56 85 VAL A C 1
ATOM 674 O O . VAL A 1 85 ? 30.615 1.381 39.709 1.00 18.88 85 VAL A O 1
ATOM 678 N N . TYR A 1 86 ? 31.928 0.139 41.085 1.00 18.65 86 TYR A N 1
ATOM 679 C CA . TYR A 1 86 ? 30.962 -0.933 41.390 1.00 18.79 86 TYR A CA 1
ATOM 680 C C . TYR A 1 86 ? 30.858 -2.016 40.308 1.00 18.82 86 TYR A C 1
ATOM 681 O O . TYR A 1 86 ? 30.177 -3.026 40.499 1.00 18.99 86 TYR A O 1
ATOM 690 N N . VAL A 1 87 ? 31.554 -1.814 39.191 1.00 18.78 87 VAL A N 1
ATOM 691 C CA . VAL A 1 87 ? 31.603 -2.804 38.114 1.00 18.72 87 VAL A CA 1
ATOM 692 C C . VAL A 1 87 ? 32.562 -3.948 38.463 1.00 18.6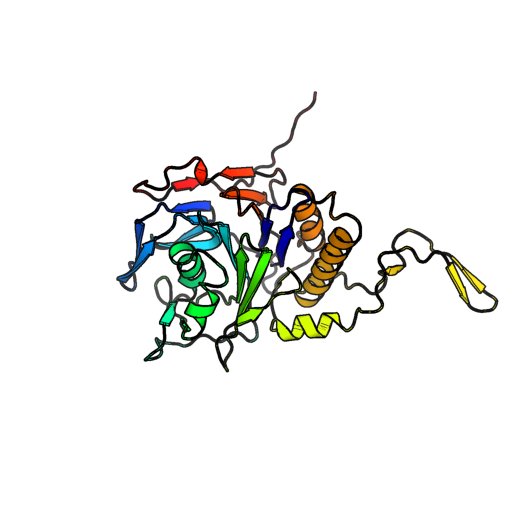4 87 VAL A C 1
ATOM 693 O O . VAL A 1 87 ? 33.565 -3.740 39.151 1.00 18.64 87 VAL A O 1
ATOM 697 N N . SER A 1 88 ? 32.236 -5.152 37.996 1.00 18.58 88 SER A N 1
ATOM 698 C CA . SER A 1 88 ? 33.108 -6.314 38.161 1.00 18.53 88 SER A CA 1
ATOM 699 C C . SER A 1 88 ? 32.881 -7.337 37.052 1.00 18.48 88 SER A C 1
ATOM 700 O O . SER A 1 88 ? 31.808 -7.935 36.956 1.00 18.59 88 SER A O 1
ATOM 703 N N . TYR A 1 89 ? 33.898 -7.521 36.215 1.00 18.20 89 TYR A N 1
ATOM 704 C CA . TYR A 1 89 ? 33.873 -8.546 35.178 1.00 18.09 89 TYR A CA 1
ATOM 705 C C . TYR A 1 89 ? 34.681 -9.757 35.631 1.00 17.96 89 TYR A C 1
ATOM 706 O O . TYR A 1 89 ? 35.639 -9.617 36.393 1.00 18.02 89 TYR A O 1
ATOM 715 N N . SER A 1 90 ? 34.298 -10.941 35.157 1.00 17.92 90 SER A N 1
ATOM 716 C CA . SER A 1 90 ? 35.098 -12.143 35.384 1.00 17.83 90 SER A CA 1
ATOM 717 C C . SER A 1 90 ? 36.356 -12.096 34.517 1.00 17.98 90 SER A C 1
ATOM 718 O O . SER A 1 90 ? 36.342 -11.526 33.422 1.00 17.86 90 SER A O 1
ATOM 721 N N . LYS A 1 91 ? 37.439 -12.685 35.019 1.00 18.11 91 LYS A N 1
ATOM 722 C CA . LYS A 1 91 ? 38.723 -12.701 34.313 1.00 18.51 91 LYS A CA 1
ATOM 723 C C . LYS A 1 91 ? 38.715 -13.671 33.133 1.00 18.45 91 LYS A C 1
ATOM 724 O O . LYS A 1 91 ? 39.414 -13.460 32.141 1.00 18.50 91 LYS A O 1
ATOM 730 N N . GLU A 1 92 ? 37.926 -14.735 33.259 1.00 18.47 92 GLU A N 1
ATOM 731 C CA . GLU A 1 92 ? 37.794 -15.753 32.217 1.00 18.59 92 GLU A CA 1
ATOM 732 C C . GLU A 1 92 ? 36.344 -16.227 32.111 1.00 18.35 92 GLU A C 1
ATOM 733 O O . GLU A 1 92 ? 35.500 -15.840 32.924 1.00 18.24 92 GLU A O 1
ATOM 739 N N . ASP A 1 93 ? 36.059 -17.045 31.098 1.00 18.23 93 ASP A N 1
ATOM 740 C CA . ASP A 1 93 ? 34.731 -17.632 30.914 1.00 18.13 93 ASP A CA 1
ATOM 741 C C . ASP A 1 93 ? 34.299 -18.429 32.142 1.00 18.09 93 ASP A C 1
ATOM 742 O O . ASP A 1 93 ? 35.104 -19.148 32.741 1.00 18.06 93 ASP A O 1
ATOM 747 N N . ILE A 1 94 ? 33.030 -18.284 32.516 1.00 18.05 94 ILE A N 1
ATOM 748 C CA . ILE A 1 94 ? 32.447 -19.072 33.600 1.00 18.04 94 ILE A CA 1
ATOM 749 C C . ILE A 1 94 ? 31.669 -20.243 33.004 1.00 18.05 94 ILE A C 1
ATOM 750 O O . ILE A 1 94 ? 30.783 -20.049 32.169 1.00 17.99 94 ILE A O 1
ATOM 755 N N . GLU A 1 95 ? 32.023 -21.452 33.437 1.00 18.03 95 GLU A N 1
ATOM 756 C CA . GLU A 1 95 ? 31.388 -22.686 32.973 1.00 18.12 95 GLU A CA 1
ATOM 757 C C . GLU A 1 95 ? 29.874 -22.668 33.187 1.00 17.81 95 GLU A C 1
ATOM 758 O O . GLU A 1 95 ? 29.396 -22.359 34.280 1.00 17.89 95 GLU A O 1
ATOM 764 N N . GLY A 1 96 ? 29.134 -22.988 32.129 1.00 17.58 96 GLY A N 1
ATOM 765 C CA . GLY A 1 96 ? 27.676 -23.072 32.190 1.00 17.27 96 GLY A CA 1
ATOM 766 C C . GLY A 1 96 ? 26.944 -21.776 31.892 1.00 17.04 96 GLY A C 1
ATOM 767 O O . GLY A 1 96 ? 25.714 -21.756 31.827 1.00 17.19 96 GLY A O 1
ATOM 768 N N . LYS A 1 97 ? 27.700 -20.695 31.711 1.00 16.62 97 LYS A N 1
ATOM 769 C CA . LYS A 1 97 ? 27.127 -19.379 31.433 1.00 16.24 97 LYS A CA 1
ATOM 770 C C . LYS A 1 97 ? 27.278 -18.997 29.962 1.00 15.87 97 LYS A C 1
ATOM 771 O O . LYS A 1 97 ? 28.129 -19.541 29.251 1.00 15.79 97 LYS A O 1
ATOM 777 N N . THR A 1 98 ? 26.434 -18.069 29.514 1.00 15.36 98 THR A N 1
ATOM 778 C CA . THR A 1 98 ? 26.609 -17.420 28.221 1.00 14.98 98 THR A CA 1
ATOM 779 C C . THR A 1 98 ? 27.615 -16.287 28.427 1.00 14.58 98 THR A C 1
ATOM 780 O O . THR A 1 98 ? 27.274 -15.223 28.949 1.00 14.58 98 THR A O 1
ATOM 784 N N . ASN A 1 99 ? 28.861 -16.541 28.035 1.00 14.16 99 ASN A N 1
ATOM 785 C CA . ASN A 1 99 ? 29.955 -15.605 28.275 1.00 13.74 99 ASN A CA 1
ATOM 786 C C . ASN A 1 99 ? 30.131 -14.608 27.136 1.00 13.51 99 ASN A C 1
ATOM 787 O O . ASN A 1 99 ? 30.358 -14.992 25.984 1.00 13.50 99 ASN A O 1
ATOM 792 N N . ILE A 1 100 ? 30.014 -13.326 27.473 1.00 13.22 100 ILE A N 1
ATOM 793 C CA . ILE A 1 100 ? 30.083 -12.245 26.496 1.00 13.14 100 ILE A CA 1
ATOM 794 C C . ILE A 1 100 ? 31.224 -11.293 26.860 1.00 12.93 100 ILE A C 1
ATOM 795 O O . ILE A 1 100 ? 31.221 -10.721 27.950 1.00 12.92 100 ILE A O 1
ATOM 800 N N . PRO A 1 101 ? 32.210 -11.133 25.957 1.00 12.81 101 PRO A N 1
ATOM 801 C CA . PRO A 1 101 ? 33.286 -10.170 26.192 1.00 12.76 101 PRO A CA 1
ATOM 802 C C . PRO A 1 101 ? 32.742 -8.746 26.273 1.00 12.62 101 PRO A C 1
ATOM 803 O O . PRO A 1 101 ? 31.802 -8.406 25.550 1.00 12.61 101 PRO A O 1
ATOM 807 N N . VAL A 1 102 ? 33.330 -7.931 27.149 1.00 12.48 102 VAL A N 1
ATOM 808 C CA . VAL A 1 102 ? 32.859 -6.561 27.391 1.00 12.44 102 VAL A CA 1
ATOM 809 C C . VAL A 1 102 ? 32.708 -5.754 26.097 1.00 12.35 102 VAL A C 1
ATOM 810 O O . VAL A 1 102 ? 31.664 -5.138 25.865 1.00 12.44 102 VAL A O 1
ATOM 814 N N . TYR A 1 103 ? 33.746 -5.777 25.261 1.00 12.27 103 TYR A N 1
ATOM 815 C CA . TYR A 1 103 ? 33.770 -5.021 24.004 1.00 12.08 103 TYR A CA 1
ATOM 816 C C . TYR A 1 103 ? 32.678 -5.446 23.016 1.00 11.99 103 TYR A C 1
ATOM 817 O O . TYR A 1 103 ? 32.312 -4.677 22.125 1.00 12.12 103 TYR A O 1
ATOM 826 N N . ASN A 1 104 ? 32.172 -6.669 23.177 1.00 11.55 104 ASN A N 1
ATOM 827 C CA . ASN A 1 104 ? 31.225 -7.250 22.227 1.00 11.16 104 ASN A CA 1
ATOM 828 C C . ASN A 1 104 ? 29.768 -7.254 22.700 1.00 10.84 104 ASN A C 1
ATOM 829 O O . ASN A 1 104 ? 28.874 -7.635 21.942 1.00 10.71 104 ASN A O 1
ATOM 834 N N . PHE A 1 105 ? 29.526 -6.823 23.937 1.00 10.52 105 PHE A N 1
ATOM 835 C CA . PHE A 1 105 ? 28.182 -6.907 24.518 1.00 10.37 105 PHE A CA 1
ATOM 836 C C . PHE A 1 105 ? 27.118 -6.163 23.710 1.00 10.31 105 PHE A C 1
ATOM 837 O O . PHE A 1 105 ? 26.050 -6.712 23.438 1.00 10.15 105 PHE A O 1
ATOM 845 N N . LEU A 1 106 ? 27.411 -4.918 23.339 1.00 10.31 106 LEU A N 1
ATOM 846 C CA . LEU A 1 106 ? 26.448 -4.095 22.613 1.00 10.29 106 LEU A CA 1
ATOM 847 C C . LEU A 1 106 ? 26.060 -4.742 21.280 1.00 10.40 106 LEU A C 1
ATOM 848 O O . LEU A 1 106 ? 24.873 -4.868 20.967 1.00 10.36 106 LEU A O 1
ATOM 853 N N . LEU A 1 107 ? 27.063 -5.162 20.512 1.00 10.37 107 LEU A N 1
ATOM 854 C CA . LEU A 1 107 ? 26.827 -5.845 19.241 1.00 10.67 107 LEU A CA 1
ATOM 855 C C . LEU A 1 107 ? 26.096 -7.177 19.436 1.00 10.69 107 LEU A C 1
ATOM 856 O O . LEU A 1 107 ? 25.235 -7.532 18.633 1.00 10.73 107 LEU A O 1
ATOM 861 N N . TRP A 1 108 ? 26.434 -7.898 20.505 1.00 10.82 108 TRP A N 1
ATOM 862 C CA . TRP A 1 108 ? 25.777 -9.170 20.827 1.00 10.87 108 TRP A CA 1
ATOM 863 C C . TRP A 1 108 ? 24.271 -8.988 21.035 1.00 10.78 108 TRP A C 1
ATOM 864 O O . TRP A 1 108 ? 23.472 -9.812 20.583 1.00 10.74 108 TRP A O 1
ATOM 875 N N . VAL A 1 109 ? 23.892 -7.903 21.710 1.00 10.55 109 VAL A N 1
ATOM 876 C CA . VAL A 1 109 ? 22.483 -7.578 21.932 1.00 10.47 109 VAL A CA 1
ATOM 877 C C . VAL A 1 109 ? 21.771 -7.275 20.611 1.00 10.39 109 VAL A C 1
ATOM 878 O O . VAL A 1 109 ? 20.729 -7.861 20.312 1.00 10.50 109 VAL A O 1
ATOM 882 N N . LEU A 1 110 ? 22.349 -6.372 19.823 1.00 10.40 110 LEU A N 1
ATOM 883 C CA . LEU A 1 110 ? 21.702 -5.875 18.611 1.00 10.38 110 LEU A CA 1
ATOM 884 C C . LEU A 1 110 ? 21.669 -6.890 17.474 1.00 10.57 110 LEU A C 1
ATOM 885 O O . LEU A 1 110 ? 20.698 -6.945 16.721 1.00 10.72 110 LEU A O 1
ATOM 890 N N . ALA A 1 111 ? 22.729 -7.683 17.353 1.00 10.78 111 ALA A N 1
ATOM 891 C CA . ALA A 1 111 ? 22.836 -8.648 16.261 1.00 10.90 111 ALA A CA 1
ATOM 892 C C . ALA A 1 111 ? 21.898 -9.840 16.425 1.00 11.05 111 ALA A C 1
ATOM 893 O O . ALA A 1 111 ? 21.500 -10.454 15.435 1.00 11.09 111 ALA A O 1
ATOM 895 N N . ASN A 1 112 ? 21.541 -10.158 17.667 1.00 11.16 112 ASN A N 1
ATOM 896 C CA . ASN A 1 112 ? 20.868 -11.424 17.970 1.00 11.37 112 ASN A CA 1
ATOM 897 C C . ASN A 1 112 ? 19.382 -11.356 18.325 1.00 11.41 112 ASN A C 1
ATOM 898 O O . ASN A 1 112 ? 18.648 -12.321 18.097 1.00 11.50 112 ASN A O 1
ATOM 903 N N . PHE A 1 113 ? 18.944 -10.232 18.887 1.00 11.48 113 PHE A N 1
ATOM 904 C CA . PHE A 1 113 ? 17.607 -10.151 19.479 1.00 11.50 113 PHE A CA 1
ATOM 905 C C . PHE A 1 113 ? 16.748 -9.032 18.895 1.00 11.70 113 PHE A C 1
ATOM 906 O O . PHE A 1 113 ? 17.269 -8.025 18.414 1.00 11.65 113 PHE A O 1
ATOM 914 N N . SER A 1 114 ? 15.431 -9.222 18.944 1.00 11.83 114 SER A N 1
ATOM 915 C CA . SER A 1 114 ? 14.484 -8.294 18.323 1.00 12.11 114 SER A CA 1
ATOM 916 C C . SER A 1 114 ? 13.726 -7.416 19.322 1.00 12.24 114 SER A C 1
ATOM 917 O O . SER A 1 114 ? 13.091 -6.435 18.928 1.00 12.35 114 SER A O 1
ATOM 920 N N . SER A 1 115 ? 13.791 -7.765 20.605 1.00 12.35 115 SER A N 1
ATOM 921 C CA . SER A 1 115 ? 13.035 -7.052 21.636 1.00 12.40 115 SER A CA 1
ATOM 922 C C . SER A 1 115 ? 13.727 -7.067 22.996 1.00 12.49 115 SER A C 1
ATOM 923 O O . SER A 1 115 ? 14.621 -7.881 23.238 1.00 12.39 115 SER A O 1
ATOM 926 N N . VAL A 1 116 ? 13.298 -6.162 23.874 1.00 12.61 116 VAL A N 1
ATOM 927 C CA . VAL A 1 116 ? 13.766 -6.118 25.261 1.00 12.83 116 VAL A CA 1
ATOM 928 C C . VAL A 1 116 ? 13.441 -7.428 25.984 1.00 13.16 116 VAL A C 1
ATOM 929 O O . VAL A 1 116 ? 14.279 -7.964 26.711 1.00 13.16 116 VAL A O 1
ATOM 933 N N . GLU A 1 117 ? 12.235 -7.949 25.761 1.00 13.52 117 GLU A N 1
ATOM 934 C CA . GLU A 1 117 ? 11.818 -9.214 26.375 1.00 14.02 117 GLU A CA 1
ATOM 935 C C . GLU A 1 117 ? 12.716 -10.394 25.993 1.00 13.91 117 GLU A C 1
ATOM 936 O O . GLU A 1 117 ? 13.032 -11.231 26.843 1.00 13.92 117 GLU A O 1
ATOM 942 N N A GLU A 1 118 ? 13.118 -10.453 24.722 0.50 13.93 118 GLU A N 1
ATOM 943 N N B GLU A 1 118 ? 13.133 -10.447 24.728 0.50 13.94 118 GLU A N 1
ATOM 944 C CA A GLU A 1 118 ? 14.040 -11.483 24.235 0.50 13.94 118 GLU A CA 1
ATOM 945 C CA B GLU A 1 118 ? 14.031 -11.499 24.253 0.50 13.96 118 GLU A CA 1
ATOM 946 C C A GLU A 1 118 ? 15.406 -11.378 24.909 0.50 14.01 118 GLU A C 1
ATOM 947 C C B GLU A 1 118 ? 15.420 -11.381 24.888 0.50 14.03 118 GLU A C 1
ATOM 948 O O A GLU A 1 118 ? 16.001 -12.392 25.284 0.50 13.92 118 GLU A O 1
ATOM 949 O O B GLU A 1 118 ? 16.044 -12.393 25.219 0.50 13.94 118 GLU A O 1
ATOM 960 N N . VAL A 1 119 ? 15.888 -10.144 25.057 1.00 14.07 119 VAL A N 1
ATOM 961 C CA . VAL A 1 119 ? 17.177 -9.861 25.699 1.00 14.35 119 VAL A CA 1
ATOM 962 C C . VAL A 1 119 ? 17.152 -10.251 27.180 1.00 14.41 119 VAL A C 1
ATOM 963 O O . VAL A 1 119 ? 18.082 -10.895 27.670 1.00 14.34 119 VAL A O 1
ATOM 967 N N . LYS A 1 120 ? 16.082 -9.862 27.875 1.00 14.56 120 LYS A N 1
ATOM 968 C CA . LYS A 1 120 ? 15.900 -10.185 29.294 1.00 14.82 120 LYS A CA 1
ATOM 969 C C . LYS A 1 120 ? 16.033 -11.682 29.560 1.00 14.70 120 LYS A C 1
ATOM 970 O O . LYS A 1 120 ? 16.695 -12.093 30.515 1.00 14.66 120 LYS A O 1
ATOM 976 N N . GLU A 1 121 ? 15.412 -12.488 28.702 1.00 14.70 121 GLU A N 1
ATOM 977 C CA . GLU A 1 121 ? 15.470 -13.942 28.824 1.00 14.71 121 GLU A CA 1
ATOM 978 C C . GLU A 1 121 ? 16.892 -14.469 28.616 1.00 14.44 121 GLU A C 1
ATOM 979 O O . GLU A 1 121 ? 17.352 -15.339 29.358 1.00 14.53 121 GLU A O 1
ATOM 985 N N . ALA A 1 122 ? 17.581 -13.922 27.617 1.00 14.19 122 ALA A N 1
ATOM 986 C CA . ALA A 1 122 ? 18.945 -14.334 27.285 1.00 13.88 122 ALA A CA 1
ATOM 987 C C . ALA A 1 122 ? 19.972 -13.933 28.345 1.00 13.73 122 ALA A C 1
ATOM 988 O O . ALA A 1 122 ? 21.015 -14.574 28.477 1.00 13.59 122 ALA A O 1
ATOM 990 N N . LEU A 1 123 ? 19.671 -12.875 29.096 1.00 13.53 123 LEU A N 1
ATOM 991 C CA . LEU A 1 123 ? 20.588 -12.366 30.117 1.00 13.53 123 LEU A CA 1
ATOM 992 C C . LEU A 1 123 ? 20.521 -13.121 31.445 1.00 13.66 123 LEU A C 1
ATOM 993 O O . LEU A 1 123 ? 21.413 -12.981 32.286 1.00 13.51 123 LEU A O 1
ATOM 998 N N . LYS A 1 124 ? 19.474 -13.925 31.624 1.00 13.91 124 LYS A N 1
ATOM 999 C CA . LYS A 1 124 ? 19.286 -14.698 32.858 1.00 14.19 124 LYS A CA 1
ATOM 1000 C C . LYS A 1 124 ? 20.490 -15.582 33.182 1.00 14.28 124 LYS A C 1
ATOM 1001 O O . LYS A 1 124 ? 20.877 -15.707 34.346 1.00 14.48 124 LYS A O 1
ATOM 1007 N N . ASN A 1 125 ? 21.084 -16.175 32.149 1.00 14.32 125 ASN A N 1
ATOM 1008 C CA . ASN A 1 125 ? 22.254 -17.036 32.313 1.00 14.45 125 ASN A CA 1
ATOM 1009 C C . ASN A 1 125 ? 23.525 -16.437 31.697 1.00 14.28 125 ASN A C 1
ATOM 1010 O O . ASN A 1 125 ? 24.474 -17.157 31.380 1.00 14.32 125 ASN A O 1
ATOM 1015 N N . ALA A 1 126 ? 23.544 -15.115 31.542 1.00 14.09 126 ALA A N 1
ATOM 1016 C CA . ALA A 1 126 ? 24.680 -14.442 30.917 1.00 13.97 126 ALA A CA 1
ATOM 1017 C C . ALA A 1 126 ? 25.745 -14.003 31.921 1.00 13.91 126 ALA A C 1
ATOM 1018 O O . ALA A 1 126 ? 25.466 -13.820 33.110 1.00 13.89 126 ALA A O 1
ATOM 1020 N N . ASN A 1 127 ? 26.968 -13.852 31.420 1.00 13.82 127 ASN A N 1
ATOM 1021 C CA . ASN A 1 127 ? 28.098 -13.355 32.193 1.00 13.90 127 ASN A CA 1
ATOM 1022 C C . ASN A 1 127 ? 28.995 -12.511 31.298 1.00 14.00 127 ASN A C 1
ATOM 1023 O O . ASN A 1 127 ? 29.324 -12.918 30.184 1.00 13.86 127 ASN A O 1
ATOM 1028 N N . ILE A 1 128 ? 29.386 -11.338 31.785 1.00 14.14 128 ILE A N 1
ATOM 1029 C CA . ILE A 1 128 ? 30.256 -10.453 31.018 1.00 14.45 128 ILE A CA 1
ATOM 1030 C C . ILE A 1 128 ? 31.711 -10.643 31.452 1.00 14.71 128 ILE A C 1
ATOM 1031 O O . ILE A 1 128 ? 32.046 -10.492 32.628 1.00 14.70 128 ILE A O 1
ATOM 1036 N N . VAL A 1 129 ? 32.560 -10.988 30.486 1.00 15.02 129 VAL A N 1
ATOM 1037 C CA . VAL A 1 129 ? 33.947 -11.371 30.753 1.00 15.59 129 VAL A CA 1
ATOM 1038 C C . VAL A 1 129 ? 34.950 -10.343 30.212 1.00 15.98 129 VAL A C 1
ATOM 1039 O O . VAL A 1 129 ? 34.786 -9.823 29.107 1.00 15.87 129 VAL A O 1
ATOM 1043 N N . ASP A 1 130 ? 35.983 -10.059 31.004 1.00 16.53 130 ASP A N 1
ATOM 1044 C CA . ASP A 1 130 ? 36.993 -9.059 30.655 1.00 17.14 130 ASP A CA 1
ATOM 1045 C C . ASP A 1 130 ? 38.059 -9.622 29.706 1.00 17.36 130 ASP A C 1
ATOM 1046 O O . ASP A 1 130 ? 39.242 -9.703 30.052 1.00 17.50 130 ASP A O 1
ATOM 1051 N N . ILE A 1 131 ? 37.623 -10.014 28.510 1.00 17.56 131 ILE A N 1
ATOM 1052 C CA . ILE A 1 131 ? 38.526 -10.456 27.448 1.00 17.83 131 ILE A CA 1
ATOM 1053 C C . ILE A 1 131 ? 38.929 -9.242 26.611 1.00 17.91 131 ILE A C 1
ATOM 1054 O O . ILE A 1 131 ? 38.060 -8.519 26.120 1.00 17.90 131 ILE A O 1
ATOM 1059 N N . PRO A 1 132 ? 40.247 -9.000 26.461 1.00 18.04 132 PRO A N 1
ATOM 1060 C CA . PRO A 1 132 ? 40.708 -7.878 25.640 1.00 18.18 132 PRO A CA 1
ATOM 1061 C C . PRO A 1 132 ? 40.326 -8.030 24.167 1.00 18.37 132 PRO A C 1
ATOM 1062 O O . PRO A 1 132 ? 40.351 -9.141 23.630 1.00 18.33 132 PRO A O 1
ATOM 1066 N N . ILE A 1 133 ? 39.964 -6.914 23.536 1.00 18.60 133 ILE A N 1
ATOM 1067 C CA . ILE A 1 133 ? 39.637 -6.883 22.108 1.00 18.94 133 ILE A CA 1
ATOM 1068 C C . ILE A 1 133 ? 40.877 -7.200 21.264 1.00 19.33 133 ILE A C 1
ATOM 1069 O O . ILE A 1 133 ? 40.780 -7.812 20.199 1.00 19.28 133 ILE A O 1
ATOM 1074 N N . SER A 1 134 ? 42.035 -6.781 21.774 1.00 19.88 134 SER A N 1
ATOM 1075 C CA . SER A 1 134 ? 43.334 -7.020 21.157 1.00 20.55 134 SER A CA 1
ATOM 1076 C C . SER A 1 134 ? 44.402 -6.837 22.231 1.00 20.82 134 SER A C 1
ATOM 1077 O O . SER A 1 134 ? 44.206 -6.060 23.173 1.00 20.87 134 SER A O 1
ATOM 1080 N N A GLU A 1 135 ? 45.505 -7.573 22.091 0.50 21.02 135 GLU A N 1
ATOM 1081 N N B GLU A 1 135 ? 45.531 -7.530 22.076 0.50 21.05 135 GLU A N 1
ATOM 1082 C CA A GLU A 1 135 ? 46.630 -7.547 23.037 0.50 21.22 135 GLU A CA 1
ATOM 1083 C CA B GLU A 1 135 ? 46.645 -7.480 23.036 0.50 21.28 135 GLU A CA 1
ATOM 1084 C C A GLU A 1 135 ? 46.195 -7.884 24.469 0.50 21.36 135 GLU A C 1
ATOM 1085 C C B GLU A 1 135 ? 46.204 -7.867 24.452 0.50 21.39 135 GLU A C 1
ATOM 1086 O O A GLU A 1 135 ? 45.552 -8.911 24.697 0.50 21.36 135 GLU A O 1
ATOM 1087 O O B GLU A 1 135 ? 45.569 -8.905 24.651 0.50 21.40 135 GLU A O 1
ATOM 1098 N N . ASN A 1 136 ? 46.551 -7.024 25.422 1.00 21.51 136 ASN A N 1
ATOM 1099 C CA . ASN A 1 136 ? 46.145 -7.194 26.818 1.00 21.73 136 ASN A CA 1
ATOM 1100 C C . ASN A 1 136 ? 45.392 -5.958 27.315 1.00 21.74 136 ASN A C 1
ATOM 1101 O O . ASN A 1 136 ? 45.264 -5.734 28.523 1.00 21.83 136 ASN A O 1
ATOM 1106 N N . ILE A 1 137 ? 44.896 -5.169 26.362 1.00 21.69 137 ILE A N 1
ATOM 1107 C CA . ILE A 1 137 ? 44.235 -3.893 26.637 1.00 21.65 137 ILE A CA 1
ATOM 1108 C C . ILE A 1 137 ? 42.984 -4.075 27.496 1.00 21.53 137 ILE A C 1
ATOM 1109 O O . ILE A 1 137 ? 42.074 -4.819 27.118 1.00 21.56 137 ILE A O 1
ATOM 1114 N N . PRO A 1 138 ? 42.944 -3.402 28.664 1.00 21.36 138 PRO A N 1
ATOM 1115 C CA . PRO A 1 138 ? 41.767 -3.418 29.530 1.00 21.10 138 PRO A CA 1
ATOM 1116 C C . PRO A 1 138 ? 40.533 -2.880 28.814 1.00 20.73 138 PRO A C 1
ATOM 1117 O O . PRO A 1 138 ? 40.621 -1.895 28.074 1.00 20.77 138 PRO A O 1
ATOM 1121 N N . ASN A 1 139 ? 39.401 -3.543 29.022 1.00 20.17 139 ASN A N 1
ATOM 1122 C CA . ASN A 1 139 ? 38.125 -3.071 28.504 1.00 19.57 139 ASN A CA 1
ATOM 1123 C C . ASN A 1 139 ? 37.626 -1.879 29.306 1.00 19.18 139 ASN A C 1
ATOM 1124 O O . ASN A 1 139 ? 37.882 -1.781 30.510 1.00 19.29 139 ASN A O 1
ATOM 1129 N N . THR A 1 140 ? 36.921 -0.976 28.629 1.00 18.55 140 THR A N 1
ATOM 1130 C CA . THR A 1 140 ? 36.272 0.155 29.284 1.00 18.01 140 THR A CA 1
ATOM 1131 C C . THR A 1 140 ? 35.243 -0.369 30.287 1.00 17.41 140 THR A C 1
ATOM 1132 O O . THR A 1 140 ? 34.537 -1.344 30.014 1.00 17.46 140 THR A O 1
ATOM 1136 N N . THR A 1 141 ? 35.189 0.266 31.455 1.00 16.59 141 THR A N 1
ATOM 1137 C CA . THR A 1 141 ? 34.196 -0.062 32.475 1.00 15.81 141 THR A CA 1
ATOM 1138 C C . THR A 1 141 ? 32.834 0.452 32.018 1.00 15.17 141 THR A C 1
ATOM 1139 O O . THR A 1 141 ? 32.658 1.653 31.804 1.00 15.29 141 THR A O 1
ATOM 1143 N N . LEU A 1 142 ? 31.880 -0.463 31.858 1.00 14.22 142 LEU A N 1
ATOM 1144 C CA . LEU A 1 142 ? 30.608 -0.139 31.216 1.00 13.28 142 LEU A CA 1
ATOM 1145 C C . LEU A 1 142 ? 29.381 -0.725 31.900 1.00 12.59 142 LEU A C 1
ATOM 1146 O O . LEU A 1 142 ? 29.443 -1.785 32.527 1.00 12.41 142 LEU A O 1
ATOM 1151 N N . HIS A 1 143 ? 28.271 -0.004 31.772 1.00 11.79 143 HIS A N 1
ATOM 1152 C CA . HIS A 1 143 ? 26.938 -0.568 31.953 1.00 11.17 143 HIS A CA 1
ATOM 1153 C C . HIS A 1 143 ? 26.069 -0.159 30.761 1.00 10.97 143 HIS A C 1
ATOM 1154 O O . HIS A 1 143 ? 26.421 0.766 30.020 1.00 10.80 143 HIS A O 1
ATOM 1161 N N . TRP A 1 144 ? 24.957 -0.858 30.559 1.00 10.56 144 TRP A N 1
ATOM 1162 C CA . TRP A 1 144 ? 24.184 -0.699 29.332 1.00 10.56 144 TRP A CA 1
ATOM 1163 C C . TRP A 1 144 ? 22.717 -0.382 29.578 1.00 10.46 144 TRP A C 1
ATOM 1164 O O . TRP A 1 144 ? 22.114 -0.891 30.522 1.00 10.42 144 TRP A O 1
ATOM 1175 N N . MET A 1 145 ? 22.159 0.465 28.718 1.00 10.23 145 MET A N 1
ATOM 1176 C CA . MET A 1 145 ? 20.718 0.677 28.660 1.00 10.32 145 MET A CA 1
ATOM 1177 C C . MET A 1 145 ? 20.189 0.092 27.354 1.00 10.21 145 MET A C 1
ATOM 1178 O O . MET A 1 145 ? 20.773 0.304 26.288 1.00 10.35 145 MET A O 1
ATOM 1183 N N . ILE A 1 146 ? 19.094 -0.656 27.454 1.00 10.11 146 ILE A N 1
ATOM 1184 C CA . ILE A 1 146 ? 18.477 -1.315 26.305 1.00 10.15 146 ILE A CA 1
ATOM 1185 C C . ILE A 1 146 ? 17.005 -0.912 26.250 1.00 10.22 146 ILE A C 1
ATOM 1186 O O . ILE A 1 146 ? 16.316 -0.925 27.271 1.00 10.45 146 ILE A O 1
ATOM 1191 N N . SER A 1 147 ? 16.539 -0.536 25.062 1.00 10.28 147 SER A N 1
ATOM 1192 C CA . SER A 1 147 ? 15.182 -0.028 24.883 1.00 10.46 147 SER A CA 1
ATOM 1193 C C . SER A 1 147 ? 14.646 -0.431 23.514 1.00 10.63 147 SER A C 1
ATOM 1194 O O . SER A 1 147 ? 15.421 -0.601 22.573 1.00 10.81 147 SER A O 1
ATOM 1197 N N . ASP A 1 148 ? 13.329 -0.588 23.400 1.00 10.67 148 ASP A N 1
ATOM 1198 C CA . ASP A 1 148 ? 12.726 -0.962 22.117 1.00 10.85 148 ASP A CA 1
ATOM 1199 C C . ASP A 1 148 ? 11.431 -0.205 21.789 1.00 10.94 148 ASP A C 1
ATOM 1200 O O . ASP A 1 148 ? 11.052 0.735 22.492 1.00 10.89 148 ASP A O 1
ATOM 1205 N N . ILE A 1 149 ? 10.763 -0.637 20.721 1.00 11.19 149 ILE A N 1
ATOM 1206 C CA . ILE A 1 149 ? 9.568 0.036 20.205 1.00 11.52 149 ILE A CA 1
ATOM 1207 C C . ILE A 1 149 ? 8.305 -0.164 21.056 1.00 11.77 149 ILE A C 1
ATOM 1208 O O . ILE A 1 149 ? 7.254 0.403 20.749 1.00 11.92 149 ILE A O 1
ATOM 1213 N N . THR A 1 150 ? 8.412 -0.963 22.117 1.00 11.98 150 THR A N 1
ATOM 1214 C CA . THR A 1 150 ? 7.311 -1.142 23.069 1.00 12.25 150 THR A CA 1
ATOM 1215 C C . THR A 1 150 ? 7.334 -0.043 24.132 1.00 12.36 150 THR A C 1
ATOM 1216 O O . THR A 1 150 ? 6.373 0.126 24.888 1.00 12.50 150 THR A O 1
ATOM 1220 N N . GLY A 1 151 ? 8.442 0.692 24.188 1.00 12.38 151 GLY A N 1
ATOM 1221 C CA . GLY A 1 151 ? 8.634 1.735 25.191 1.00 12.53 151 GLY A CA 1
ATOM 1222 C C . GLY A 1 151 ? 9.279 1.229 26.467 1.00 12.63 151 GLY A C 1
ATOM 1223 O O . GLY A 1 151 ? 9.534 2.006 27.390 1.00 12.73 151 GLY A O 1
ATOM 1224 N N . LYS A 1 152 ? 9.540 -0.075 26.523 1.00 12.58 152 LYS A N 1
ATOM 1225 C CA . LYS A 1 152 ? 10.184 -0.681 27.684 1.00 12.68 152 LYS A CA 1
ATOM 1226 C C . LYS A 1 152 ? 11.695 -0.488 27.636 1.00 12.30 152 LYS A C 1
ATOM 1227 O O . LYS A 1 152 ? 12.307 -0.587 26.572 1.00 12.12 152 LYS A O 1
ATOM 1233 N N . SER A 1 153 ? 12.281 -0.208 28.798 1.00 11.92 153 SER A N 1
ATOM 1234 C CA . SER A 1 153 ? 13.725 -0.038 28.927 1.00 11.61 153 SER A CA 1
ATOM 1235 C C . SER A 1 153 ? 14.271 -0.873 30.078 1.00 11.32 153 SER A C 1
ATOM 1236 O O . SER A 1 153 ? 13.609 -1.034 31.105 1.00 11.21 153 SER A O 1
ATOM 1239 N N . ILE A 1 154 ? 15.477 -1.408 29.892 1.00 10.91 154 ILE A N 1
ATOM 1240 C CA . ILE A 1 154 ? 16.187 -2.121 30.957 1.00 10.68 154 ILE A CA 1
ATOM 1241 C C . ILE A 1 154 ? 17.613 -1.596 31.131 1.00 10.65 154 ILE A C 1
ATOM 1242 O O . ILE A 1 154 ? 18.171 -0.970 30.224 1.00 10.48 154 ILE A O 1
ATOM 1247 N N . VAL A 1 155 ? 18.180 -1.838 32.310 1.00 10.46 155 VAL A N 1
ATOM 1248 C CA . VAL A 1 155 ? 19.556 -1.460 32.618 1.00 10.52 155 VAL A CA 1
ATOM 1249 C C . VAL A 1 155 ? 20.330 -2.713 33.015 1.00 10.59 155 VAL A C 1
ATOM 1250 O O . VAL A 1 155 ? 19.870 -3.497 33.849 1.00 10.62 155 VAL A O 1
ATOM 1254 N N . VAL A 1 156 ? 21.496 -2.896 32.401 1.00 10.73 156 VAL A N 1
ATOM 1255 C CA . VAL A 1 156 ? 22.329 -4.075 32.637 1.00 11.05 156 VAL A CA 1
ATOM 1256 C C . VAL A 1 156 ? 23.621 -3.678 33.342 1.00 11.26 156 VAL A C 1
ATOM 1257 O O . VAL A 1 156 ? 24.421 -2.911 32.804 1.00 11.20 156 VAL A O 1
ATOM 1261 N N . GLU A 1 157 ? 23.815 -4.202 34.551 1.00 11.76 157 GLU A N 1
ATOM 1262 C CA . GLU A 1 157 ? 25.000 -3.895 35.350 1.00 12.25 157 GLU A CA 1
ATOM 1263 C C . GLU A 1 157 ? 25.559 -5.163 35.977 1.00 13.02 157 GLU A C 1
ATOM 1264 O O . GLU A 1 157 ? 24.856 -5.855 36.711 1.00 12.96 157 GLU A O 1
ATOM 1270 N N . GLN A 1 158 ? 26.817 -5.475 35.679 1.00 13.94 158 GLN A N 1
ATOM 1271 C CA . GLN A 1 158 ? 27.468 -6.606 36.330 1.00 14.92 158 GLN A CA 1
ATOM 1272 C C . GLN A 1 158 ? 28.332 -6.143 37.492 1.00 15.69 158 GLN A C 1
ATOM 1273 O O . GLN A 1 158 ? 29.260 -5.349 37.318 1.00 15.66 158 GLN A O 1
ATOM 1279 N N . THR A 1 159 ? 28.004 -6.648 38.676 1.00 16.77 159 THR A N 1
ATOM 1280 C CA . THR A 1 159 ? 28.746 -6.351 39.895 1.00 17.91 159 THR A CA 1
ATOM 1281 C C . THR A 1 159 ? 29.476 -7.611 40.365 1.00 18.53 159 THR A C 1
ATOM 1282 O O . THR A 1 159 ? 29.419 -8.651 39.703 1.00 18.65 159 THR A O 1
ATOM 1286 N N . LYS A 1 160 ? 30.159 -7.513 41.505 1.00 19.42 160 LYS A N 1
ATOM 1287 C CA . LYS A 1 160 ? 30.861 -8.656 42.099 1.00 20.22 160 LYS A CA 1
ATOM 1288 C C . LYS A 1 160 ? 29.898 -9.749 42.571 1.00 20.41 160 LYS A C 1
ATOM 1289 O O . LYS A 1 160 ? 30.296 -10.902 42.758 1.00 20.71 160 LYS A O 1
ATOM 1295 N N . GLU A 1 161 ? 28.633 -9.373 42.752 1.00 20.59 161 GLU A N 1
ATOM 1296 C CA . GLU A 1 161 ? 27.589 -10.291 43.194 1.00 20.75 161 GLU A CA 1
ATOM 1297 C C . GLU A 1 161 ? 27.007 -11.091 42.027 1.00 20.35 161 GLU A C 1
ATOM 1298 O O . GLU A 1 161 ? 27.025 -12.323 42.046 1.00 20.51 161 GLU A O 1
ATOM 1304 N N . LYS A 1 162 ? 26.499 -10.384 41.015 1.00 19.84 162 LYS A N 1
ATOM 1305 C CA . LYS A 1 162 ? 25.789 -11.008 39.892 1.00 19.28 162 LYS A CA 1
ATOM 1306 C C . LYS A 1 162 ? 25.592 -10.044 38.718 1.00 18.45 162 LYS A C 1
ATOM 1307 O O . LYS A 1 162 ? 25.919 -8.859 38.815 1.00 18.44 162 LYS A O 1
ATOM 1313 N N . LEU A 1 163 ? 25.060 -10.565 37.613 1.00 17.57 163 LEU A N 1
ATOM 1314 C CA . LEU A 1 163 ? 24.644 -9.729 36.489 1.00 16.64 163 LEU A CA 1
ATOM 1315 C C . LEU A 1 163 ? 23.220 -9.228 36.722 1.00 16.09 163 LEU A C 1
ATOM 1316 O O . LEU A 1 163 ? 22.252 -9.985 36.579 1.00 16.08 163 LEU A O 1
ATOM 1321 N N A ASN A 1 164 ? 23.101 -7.954 37.085 0.50 15.73 164 ASN A N 1
ATOM 1322 N N B ASN A 1 164 ? 23.103 -7.951 37.078 0.50 15.70 164 ASN A N 1
ATOM 1323 C CA A ASN A 1 164 ? 21.805 -7.346 37.374 0.50 15.37 164 ASN A CA 1
ATOM 1324 C CA B ASN A 1 164 ? 21.811 -7.336 37.369 0.50 15.33 164 ASN A CA 1
ATOM 1325 C C A ASN A 1 164 ? 21.115 -6.805 36.127 0.50 15.06 164 ASN A C 1
ATOM 1326 C C B ASN A 1 164 ? 21.118 -6.814 36.116 0.50 15.04 164 ASN A C 1
ATOM 1327 O O A ASN A 1 164 ? 21.739 -6.135 35.301 0.50 14.94 164 ASN A O 1
ATOM 1328 O O B ASN A 1 164 ? 21.744 -6.166 35.274 0.50 14.92 164 ASN A O 1
ATOM 1337 N N . VAL A 1 165 ? 19.824 -7.106 36.002 1.00 14.76 165 VAL A N 1
ATOM 1338 C CA . VAL A 1 165 ? 18.994 -6.580 34.917 1.00 14.31 165 VAL A CA 1
ATOM 1339 C C . VAL A 1 165 ? 17.795 -5.869 35.546 1.00 14.01 165 VAL A C 1
ATOM 1340 O O . VAL A 1 165 ? 16.877 -6.515 36.057 1.00 14.05 165 VAL A O 1
ATOM 1344 N N . PHE A 1 166 ? 17.826 -4.538 35.523 1.00 13.56 166 PHE A N 1
ATOM 1345 C CA . PHE A 1 166 ? 16.779 -3.722 36.137 1.00 13.28 166 PHE A CA 1
ATOM 1346 C C . PHE A 1 166 ? 15.742 -3.279 35.116 1.00 13.11 166 PHE A C 1
ATOM 1347 O O . PHE A 1 166 ? 16.089 -2.911 33.993 1.00 12.98 166 PHE A O 1
ATOM 1355 N N . ASP A 1 167 ? 14.473 -3.295 35.516 1.00 12.99 167 ASP A N 1
ATOM 1356 C CA . ASP A 1 167 ? 13.433 -2.594 34.770 1.00 12.99 167 ASP A CA 1
ATOM 1357 C C . A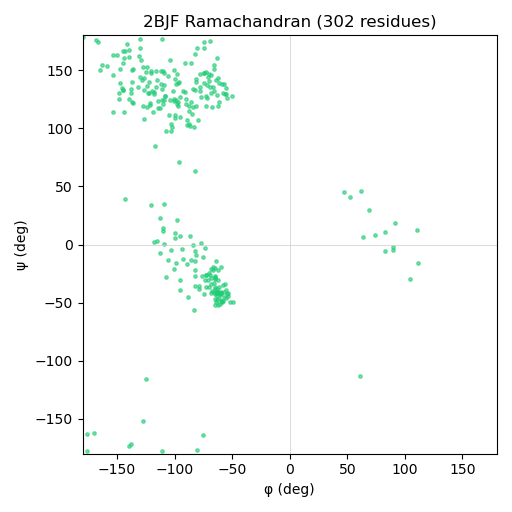SP A 1 167 ? 13.626 -1.097 34.985 1.00 12.72 167 ASP A C 1
ATOM 1358 O O . ASP A 1 167 ? 13.708 -0.636 36.127 1.00 12.62 167 ASP A O 1
ATOM 1363 N N . ASN A 1 168 ? 13.717 -0.348 33.888 1.00 12.31 168 ASN A N 1
ATOM 1364 C CA . ASN A 1 168 ? 13.938 1.095 33.955 1.00 12.21 168 ASN A CA 1
ATOM 1365 C C . ASN A 1 168 ? 12.656 1.879 33.691 1.00 12.26 168 ASN A C 1
ATOM 1366 O O . ASN A 1 168 ? 12.274 2.099 32.538 1.00 12.31 168 ASN A O 1
ATOM 1371 N N . ASN A 1 169 ? 12.004 2.298 34.772 1.00 12.33 169 ASN A N 1
ATOM 1372 C CA . ASN A 1 169 ? 10.770 3.076 34.688 1.00 12.48 169 ASN A CA 1
ATOM 1373 C C . ASN A 1 169 ? 11.021 4.583 34.776 1.00 12.31 169 ASN A C 1
ATOM 1374 O O . ASN A 1 169 ? 10.079 5.375 34.847 1.00 12.57 169 ASN A O 1
ATOM 1379 N N . ILE A 1 170 ? 12.297 4.964 34.764 1.00 11.85 170 ILE A N 1
ATOM 1380 C CA . ILE A 1 170 ? 12.704 6.368 34.845 1.00 11.67 170 ILE A CA 1
ATOM 1381 C C . ILE A 1 170 ? 12.939 6.929 33.443 1.00 11.37 170 ILE A C 1
ATOM 1382 O O . ILE A 1 170 ? 12.744 8.123 33.200 1.00 11.45 170 ILE A O 1
ATOM 1387 N N . GLY A 1 171 ? 13.366 6.056 32.531 1.00 11.10 171 GLY A N 1
ATOM 1388 C CA . GLY A 1 171 ? 13.640 6.433 31.145 1.00 10.77 171 GLY A CA 1
ATOM 1389 C C . GLY A 1 171 ? 15.012 7.046 30.929 1.00 10.56 171 GLY A C 1
ATOM 1390 O O . GLY A 1 171 ? 15.295 7.586 29.853 1.00 10.33 171 GLY A O 1
ATOM 1391 N N . VAL A 1 172 ? 15.864 6.966 31.950 1.00 10.16 172 VAL A N 1
ATOM 1392 C CA . VAL A 1 172 ? 17.191 7.585 31.904 1.00 10.09 172 VAL A CA 1
ATOM 1393 C C . VAL A 1 172 ? 18.277 6.705 32.528 1.00 9.84 172 VAL A C 1
ATOM 1394 O O . VAL A 1 172 ? 17.984 5.779 33.291 1.00 9.81 172 VAL A O 1
ATOM 1398 N N . LEU A 1 173 ? 19.528 7.010 32.194 1.00 9.71 173 LEU A N 1
ATOM 1399 C CA . LEU A 1 173 ? 20.691 6.380 32.816 1.00 9.77 173 LEU A CA 1
ATOM 1400 C C . LEU A 1 173 ? 21.873 7.337 32.739 1.00 9.85 173 LEU A C 1
ATOM 1401 O O . LEU A 1 173 ? 21.992 8.098 31.784 1.00 10.00 173 LEU A O 1
ATOM 1406 N N . THR A 1 174 ? 22.735 7.317 33.751 1.00 9.80 174 THR A N 1
ATOM 1407 C CA . THR A 1 174 ? 24.011 8.026 33.650 1.00 9.82 174 THR A CA 1
ATOM 1408 C C . THR A 1 174 ? 25.176 7.072 33.916 1.00 10.08 174 THR A C 1
ATOM 1409 O O . THR A 1 174 ? 25.390 6.124 33.157 1.00 10.10 174 THR A O 1
ATOM 1413 N N . ASN A 1 175 ? 25.915 7.322 34.991 1.00 10.26 175 ASN A N 1
ATOM 1414 C CA . ASN A 1 175 ? 27.083 6.523 35.332 1.00 10.81 175 ASN A CA 1
ATOM 1415 C C . ASN A 1 175 ? 26.976 6.027 36.778 1.00 10.94 175 ASN A C 1
ATOM 1416 O O . ASN A 1 175 ? 25.864 5.835 37.274 1.00 11.07 175 ASN A O 1
ATOM 1421 N N . SER A 1 176 ? 28.108 5.807 37.446 1.00 11.15 176 SER A N 1
ATOM 1422 C CA . SER A 1 176 ? 28.114 5.275 38.817 1.00 11.26 176 SER A CA 1
ATOM 1423 C C . SER A 1 176 ? 27.488 6.253 39.824 1.00 11.32 176 SER A C 1
ATOM 1424 O O . SER A 1 176 ? 27.554 7.464 39.617 1.00 11.46 176 SER A O 1
ATOM 1427 N N . PRO A 1 177 ? 26.883 5.739 40.919 1.00 11.30 177 PRO A N 1
ATOM 1428 C CA . PRO A 1 177 ? 26.759 4.349 41.384 1.00 11.22 177 PRO A CA 1
ATOM 1429 C C . PRO A 1 177 ? 25.740 3.494 40.621 1.00 10.99 177 PRO A C 1
ATOM 1430 O O . PRO A 1 177 ? 25.307 3.859 39.525 1.00 10.96 177 PRO A O 1
ATOM 1434 N N . THR A 1 178 ? 25.372 2.359 41.214 1.00 10.80 178 THR A N 1
ATOM 1435 C CA . THR A 1 178 ? 24.450 1.402 40.599 1.00 10.51 178 THR A CA 1
ATOM 1436 C C . THR A 1 178 ? 23.061 2.003 40.375 1.00 10.40 178 THR A C 1
ATOM 1437 O O . THR A 1 178 ? 22.698 3.008 40.997 1.00 10.26 178 THR A O 1
ATOM 1441 N N . PHE A 1 179 ? 22.290 1.379 39.486 1.00 10.16 179 PHE A N 1
ATOM 1442 C CA . PHE A 1 179 ? 20.986 1.909 39.080 1.00 10.12 179 PHE A CA 1
ATOM 1443 C C . PHE A 1 179 ? 20.009 2.047 40.248 1.00 10.14 179 PHE A C 1
ATOM 1444 O O . PHE A 1 179 ? 19.303 3.052 40.357 1.00 9.93 179 PHE A O 1
ATOM 1452 N N . ASP A 1 180 ? 19.987 1.044 41.124 1.00 10.14 180 ASP A N 1
ATOM 1453 C CA . ASP A 1 180 ? 19.120 1.070 42.301 1.00 10.28 180 ASP A CA 1
ATOM 1454 C C . ASP A 1 180 ? 19.454 2.223 43.248 1.00 10.17 180 ASP A C 1
ATOM 1455 O O . ASP A 1 180 ? 18.565 2.745 43.926 1.00 10.41 180 ASP A O 1
ATOM 1460 N N . TRP A 1 181 ? 20.727 2.622 43.283 1.00 9.94 181 TRP A N 1
ATOM 1461 C CA . TRP A 1 181 ? 21.151 3.772 44.086 1.00 9.76 181 TRP A CA 1
ATOM 1462 C C . TRP A 1 181 ? 20.516 5.063 43.568 1.00 9.72 181 TRP A C 1
ATOM 1463 O O . TRP A 1 181 ? 19.996 5.861 44.350 1.00 9.57 181 TRP A O 1
ATOM 1474 N N . HIS A 1 182 ? 20.564 5.259 42.251 1.00 9.67 182 HIS A N 1
ATOM 1475 C CA . HIS A 1 182 ? 19.999 6.456 41.627 1.00 9.75 182 HIS A CA 1
ATOM 1476 C C . HIS A 1 182 ? 18.485 6.521 41.808 1.00 9.87 182 HIS A C 1
ATOM 1477 O O . HIS A 1 182 ? 17.937 7.586 42.092 1.00 9.96 182 HIS A O 1
ATOM 1484 N N . VAL A 1 183 ? 17.819 5.378 41.650 1.00 10.06 183 VAL A N 1
ATOM 1485 C CA . VAL A 1 183 ? 16.367 5.296 41.826 1.00 10.37 183 VAL A CA 1
ATOM 1486 C C . VAL A 1 183 ? 15.963 5.701 43.250 1.00 10.30 183 VAL A C 1
ATOM 1487 O O . VAL A 1 183 ? 14.985 6.429 43.438 1.00 10.54 183 VAL A O 1
ATOM 1491 N N . ALA A 1 184 ? 16.730 5.246 44.239 1.00 10.28 184 ALA A N 1
ATOM 1492 C CA . ALA A 1 184 ? 16.502 5.634 45.630 1.00 10.17 184 ALA A CA 1
ATOM 1493 C C . ALA A 1 184 ? 16.812 7.116 45.862 1.00 10.08 184 ALA A C 1
ATOM 1494 O O . ALA A 1 184 ? 16.146 7.774 46.666 1.00 10.23 184 ALA A O 1
ATOM 1496 N N . ASN A 1 185 ? 17.814 7.634 45.151 1.00 10.01 185 ASN A N 1
ATOM 1497 C CA . ASN A 1 185 ? 18.195 9.046 45.254 1.00 9.92 185 ASN A CA 1
ATOM 1498 C C . ASN A 1 185 ? 17.101 9.992 44.753 1.00 9.92 185 ASN A C 1
ATOM 1499 O O . ASN A 1 185 ? 16.983 11.118 45.237 1.00 9.87 185 ASN A O 1
ATOM 1504 N N . LEU A 1 186 ? 16.300 9.527 43.795 1.00 9.89 186 LEU A N 1
ATOM 1505 C CA . LEU A 1 186 ? 15.170 10.309 43.278 1.00 10.06 186 LEU A CA 1
ATOM 1506 C C . LEU A 1 186 ? 14.185 10.696 44.379 1.00 10.13 186 LEU A C 1
ATOM 1507 O O . LEU A 1 186 ? 13.600 11.778 44.341 1.00 10.21 186 LEU A O 1
ATOM 1512 N N . ASN A 1 187 ? 14.021 9.807 45.358 1.00 10.36 187 ASN A N 1
ATOM 1513 C CA . ASN A 1 187 ? 13.119 10.026 46.495 1.00 10.60 187 ASN A CA 1
ATOM 1514 C C . ASN A 1 187 ? 13.438 11.262 47.343 1.00 10.59 187 ASN A C 1
ATOM 1515 O O . ASN A 1 187 ? 12.565 11.784 48.040 1.00 10.64 187 ASN A O 1
ATOM 1520 N N A GLN A 1 188 ? 14.687 11.720 47.288 0.50 10.49 188 GLN A N 1
ATOM 1521 N N B GLN A 1 188 ? 14.688 11.712 47.271 0.50 10.62 188 GLN A N 1
ATOM 1522 C CA A GLN A 1 188 ? 15.100 12.912 48.031 0.50 10.40 188 GLN A CA 1
ATOM 1523 C CA B GLN A 1 188 ? 15.151 12.895 47.989 0.50 10.67 188 GLN A CA 1
ATOM 1524 C C A GLN A 1 188 ? 14.539 14.197 47.427 0.50 10.41 188 GLN A C 1
ATOM 1525 C C B GLN A 1 188 ? 14.515 14.173 47.438 0.50 10.56 188 GLN A C 1
ATOM 1526 O O A GLN A 1 188 ? 14.544 15.247 48.075 0.50 10.32 188 GLN A O 1
ATOM 1527 O O B GLN A 1 188 ? 14.434 15.187 48.136 0.50 10.45 188 GLN A O 1
ATOM 1538 N N . TYR A 1 189 ? 14.048 14.103 46.193 1.00 10.40 189 TYR A N 1
ATOM 1539 C CA . TYR A 1 189 ? 13.573 15.274 45.452 1.00 10.36 189 TYR A CA 1
ATOM 1540 C C . TYR A 1 189 ? 12.060 15.302 45.210 1.00 10.26 189 TYR A C 1
ATOM 1541 O O . TYR A 1 189 ? 11.584 15.979 44.294 1.00 10.34 189 TYR A O 1
ATOM 1550 N N . VAL A 1 190 ? 11.310 14.590 46.051 1.00 9.95 190 VAL A N 1
ATOM 1551 C CA . VAL A 1 190 ? 9.842 14.582 45.974 1.00 9.77 190 VAL A CA 1
ATOM 1552 C C . VAL A 1 190 ? 9.233 15.980 46.162 1.00 9.70 190 VAL A C 1
ATOM 1553 O O . VAL A 1 190 ? 8.087 16.220 45.774 1.00 9.64 190 VAL A O 1
ATOM 1557 N N . GLY A 1 191 ? 10.012 16.892 46.744 1.00 9.59 191 GLY A N 1
ATOM 1558 C CA . GLY A 1 191 ? 9.561 18.258 47.001 1.00 9.87 191 GLY A CA 1
ATOM 1559 C C . GLY A 1 191 ? 9.704 19.224 45.836 1.00 10.00 191 GLY A C 1
ATOM 1560 O O . GLY A 1 191 ? 9.339 20.396 45.957 1.00 10.02 191 GLY A O 1
ATOM 1561 N N . LEU A 1 192 ? 10.234 18.745 44.711 1.00 10.11 192 LEU A N 1
ATOM 1562 C CA . LEU A 1 192 ? 10.385 19.576 43.510 1.00 10.30 192 LEU A CA 1
ATOM 1563 C C . LEU A 1 192 ? 9.038 19.889 42.860 1.00 10.41 192 LEU A C 1
ATOM 1564 O O . LEU A 1 192 ? 8.121 19.068 42.891 1.00 10.39 192 LEU A O 1
ATOM 1569 N N . ARG A 1 193 ? 8.931 21.081 42.274 1.00 10.56 193 ARG A N 1
ATOM 1570 C CA . ARG A 1 193 ? 7.709 21.516 41.595 1.00 10.78 193 ARG A CA 1
ATOM 1571 C C . ARG A 1 193 ? 8.033 22.221 40.281 1.00 11.13 193 ARG A C 1
ATOM 1572 O O . ARG A 1 193 ? 8.915 23.080 40.231 1.00 11.14 193 ARG A O 1
ATOM 1580 N N . TYR A 1 194 ? 7.318 21.854 39.221 1.00 11.37 194 TYR A N 1
ATOM 1581 C CA . TYR A 1 194 ? 7.516 22.481 37.913 1.00 11.76 194 TYR A CA 1
ATOM 1582 C C . TYR A 1 194 ? 6.756 23.798 37.825 1.00 12.01 194 TYR A C 1
ATOM 1583 O O . TYR A 1 194 ? 7.139 24.700 37.076 1.00 12.22 194 TYR A O 1
ATOM 1592 N N . ASN A 1 195 ? 5.677 23.895 38.598 1.00 12.11 195 ASN A N 1
ATOM 1593 C CA . ASN A 1 195 ? 4.843 25.089 38.630 1.00 12.45 195 ASN A CA 1
ATOM 1594 C C . ASN A 1 195 ? 5.468 26.192 39.470 1.00 12.21 195 ASN A C 1
ATOM 1595 O O . ASN A 1 195 ? 5.966 25.942 40.569 1.00 12.31 195 ASN A O 1
ATOM 1600 N N . GLN A 1 196 ? 5.434 27.410 38.938 1.00 12.06 196 GLN A N 1
ATOM 1601 C CA . GLN A 1 196 ? 5.977 28.584 39.617 1.00 11.92 196 GLN A CA 1
ATOM 1602 C C . GLN A 1 196 ? 5.370 28.775 41.007 1.00 11.97 196 GLN A C 1
ATOM 1603 O O . GLN A 1 196 ? 4.156 28.649 41.187 1.00 11.96 196 GLN A O 1
ATOM 1609 N N . VAL A 1 197 ? 6.233 29.052 41.983 1.00 12.02 197 VAL A N 1
ATOM 1610 C CA . VAL A 1 197 ? 5.800 29.474 43.312 1.00 12.15 197 VAL A CA 1
ATOM 1611 C C . VAL A 1 197 ? 6.010 30.992 43.384 1.00 12.35 197 VAL A C 1
ATOM 1612 O O . VAL A 1 197 ? 7.141 31.456 43.546 1.00 12.24 197 VAL A O 1
ATOM 1616 N N . PRO A 1 198 ? 4.920 31.770 43.228 1.00 12.67 198 PRO A N 1
ATOM 1617 C CA . PRO A 1 198 ? 5.025 33.224 43.074 1.00 12.93 198 PRO A CA 1
ATOM 1618 C C . PRO A 1 198 ? 5.318 33.999 44.361 1.00 13.28 198 PRO A C 1
ATOM 1619 O O . PRO A 1 198 ? 5.891 35.091 44.299 1.00 13.23 198 PRO A O 1
ATOM 1623 N N . GLU A 1 199 ? 4.920 33.450 45.507 1.00 13.76 199 GLU A N 1
ATOM 1624 C CA . GLU A 1 199 ? 5.081 34.150 46.781 1.00 14.44 199 GLU A CA 1
ATOM 1625 C C . GLU A 1 199 ? 5.186 33.227 47.990 1.00 14.28 199 GLU A C 1
ATOM 1626 O O . GLU A 1 199 ? 4.837 32.046 47.923 1.00 14.25 199 GLU A O 1
ATOM 1632 N N . PHE A 1 200 ? 5.681 33.792 49.089 1.00 14.34 200 PHE A N 1
ATOM 1633 C CA . PHE A 1 200 ? 5.777 33.119 50.378 1.00 14.44 200 PHE A CA 1
ATOM 1634 C C . PHE A 1 200 ? 5.604 34.196 51.447 1.00 14.67 200 PHE A C 1
ATOM 1635 O O . PHE A 1 200 ? 6.320 35.198 51.446 1.00 14.71 200 PHE A O 1
ATOM 1643 N N . LYS A 1 201 ? 4.643 33.998 52.344 1.00 14.99 201 LYS A N 1
ATOM 1644 C CA . LYS A 1 201 ? 4.432 34.931 53.448 1.00 15.44 201 LYS A CA 1
ATOM 1645 C C . LYS A 1 201 ? 5.318 34.541 54.628 1.00 15.48 201 LYS A C 1
ATOM 1646 O O . LYS A 1 201 ? 5.028 33.579 55.336 1.00 15.54 201 LYS A O 1
ATOM 1652 N N . LEU A 1 202 ? 6.406 35.284 54.818 1.00 15.70 202 LEU A N 1
ATOM 1653 C CA . LEU A 1 202 ? 7.333 35.046 55.921 1.00 15.97 202 LEU A CA 1
ATOM 1654 C C . LEU A 1 202 ? 6.981 35.978 57.079 1.00 16.24 202 LEU A C 1
ATOM 1655 O O . LEU A 1 202 ? 7.708 36.934 57.369 1.00 16.25 202 LEU A O 1
ATOM 1660 N N . GLY A 1 203 ? 5.852 35.695 57.726 1.00 16.59 203 GLY A N 1
ATOM 1661 C CA . GLY A 1 203 ? 5.353 36.514 58.828 1.00 17.01 203 GLY A CA 1
ATOM 1662 C C . GLY A 1 203 ? 5.066 37.940 58.398 1.00 17.33 203 GLY A C 1
ATOM 1663 O O . GLY A 1 203 ? 4.164 38.185 57.594 1.00 17.42 203 GLY A O 1
ATOM 1664 N N . ASP A 1 204 ? 5.853 38.874 58.928 1.00 17.63 204 ASP A N 1
ATOM 1665 C CA . ASP A 1 204 ? 5.709 40.298 58.620 1.00 17.88 204 ASP A CA 1
ATOM 1666 C C . ASP A 1 204 ? 6.399 40.695 57.312 1.00 17.83 204 ASP A C 1
ATOM 1667 O O . ASP A 1 204 ? 6.277 41.838 56.861 1.00 17.93 204 ASP A O 1
ATOM 1672 N N . GLN A 1 205 ? 7.119 39.751 56.710 1.00 17.73 205 GLN A N 1
ATOM 1673 C CA . GLN A 1 205 ? 7.824 39.991 55.455 1.00 17.59 205 GLN A CA 1
ATOM 1674 C C . GLN A 1 205 ? 7.194 39.218 54.300 1.00 17.42 205 GLN A C 1
ATOM 1675 O O . GLN A 1 205 ? 7.047 37.996 54.363 1.00 17.35 205 GLN A O 1
ATOM 1681 N N . SER A 1 206 ? 6.827 39.944 53.248 1.00 17.18 206 SER A N 1
ATOM 1682 C CA . SER A 1 206 ? 6.322 39.331 52.027 1.00 16.97 206 SER A CA 1
ATOM 1683 C C . SER A 1 206 ? 7.491 38.953 51.125 1.00 16.62 206 SER A C 1
ATOM 1684 O O . SER A 1 206 ? 8.310 39.805 50.768 1.00 16.65 206 SER A O 1
ATOM 1687 N N . LEU A 1 207 ? 7.576 37.672 50.777 1.00 16.18 207 LEU A N 1
ATOM 1688 C CA . LEU A 1 207 ? 8.586 37.200 49.835 1.00 15.74 207 LEU A CA 1
ATOM 1689 C C . LEU A 1 207 ? 7.956 37.003 48.464 1.00 15.65 207 LEU A C 1
ATOM 1690 O O . LEU A 1 207 ? 6.887 36.401 48.345 1.00 15.56 207 LEU A O 1
ATOM 1695 N N . THR A 1 208 ? 8.620 37.524 47.438 1.00 15.58 208 THR A N 1
ATOM 1696 C CA . THR A 1 208 ? 8.119 37.450 46.068 1.00 15.64 208 THR A CA 1
ATOM 1697 C C . THR A 1 208 ? 9.139 36.789 45.143 1.00 15.32 208 THR A C 1
ATOM 1698 O O . THR A 1 208 ? 10.337 37.073 45.222 1.00 15.10 208 THR A O 1
ATOM 1702 N N . ALA A 1 209 ? 8.657 35.897 44.282 1.00 15.05 209 ALA A N 1
ATOM 1703 C CA . ALA A 1 209 ? 9.501 35.260 43.277 1.00 15.05 209 ALA A CA 1
ATOM 1704 C C . ALA A 1 209 ? 10.131 36.334 42.400 1.00 14.98 209 ALA A C 1
ATOM 1705 O O . ALA A 1 209 ? 9.439 37.231 41.918 1.00 15.02 209 ALA A O 1
ATOM 1707 N N . LEU A 1 210 ? 11.444 36.252 42.215 1.00 14.99 210 LEU A N 1
ATOM 1708 C CA . LEU A 1 210 ? 12.164 37.269 41.449 1.00 14.99 210 LEU A CA 1
ATOM 1709 C C . LEU A 1 210 ? 12.292 36.908 39.975 1.00 14.65 210 LEU A C 1
ATOM 1710 O O . LEU A 1 210 ? 12.653 37.747 39.151 1.00 14.72 210 LEU A O 1
ATOM 1715 N N . GLY A 1 211 ? 11.982 35.655 39.656 1.00 14.16 211 GLY A N 1
ATOM 1716 C CA . GLY A 1 211 ? 11.963 35.171 38.283 1.00 13.63 211 GLY A CA 1
ATOM 1717 C C . GLY A 1 211 ? 11.312 33.804 38.209 1.00 13.33 211 GLY A C 1
ATOM 1718 O O . GLY A 1 211 ? 10.951 33.224 39.237 1.00 13.16 211 GLY A O 1
ATOM 1719 N N . GLN A 1 212 ? 11.165 33.288 36.993 1.00 13.06 212 GLN A N 1
ATOM 1720 C CA . GLN A 1 212 ? 10.585 31.965 36.790 1.00 12.97 212 GLN A CA 1
ATOM 1721 C C . GLN A 1 212 ? 11.525 30.861 37.261 1.00 12.66 212 GLN A C 1
ATOM 1722 O O . GLN A 1 212 ? 12.746 30.978 37.127 1.00 12.80 212 GLN A O 1
ATOM 1728 N N . GLY A 1 213 ? 10.947 29.802 37.823 1.00 12.32 213 GLY A N 1
ATOM 1729 C CA . GLY A 1 213 ? 11.699 28.603 38.191 1.00 11.83 213 GLY A CA 1
ATOM 1730 C C . GLY A 1 213 ? 11.873 28.333 39.676 1.00 11.50 213 GLY A C 1
ATOM 1731 O O . GLY A 1 213 ? 12.673 27.481 40.062 1.00 11.27 213 GLY A O 1
ATOM 1732 N N . THR A 1 214 ? 11.120 29.041 40.514 1.00 11.30 214 THR A N 1
ATOM 1733 C CA . THR A 1 214 ? 11.287 28.935 41.969 1.00 11.01 214 THR A CA 1
ATOM 1734 C C . THR A 1 214 ? 10.907 27.572 42.548 1.00 11.07 214 THR A C 1
ATOM 1735 O O . THR A 1 214 ? 11.364 27.205 43.633 1.00 10.85 214 THR A O 1
ATOM 1739 N N . GLY A 1 215 ? 10.086 26.820 41.819 1.00 11.09 215 GLY A N 1
ATOM 1740 C CA . GLY A 1 215 ? 9.649 25.500 42.270 1.00 11.38 215 GLY A CA 1
ATOM 1741 C C . GLY A 1 215 ? 10.736 24.438 42.255 1.00 11.54 215 GLY A C 1
ATOM 1742 O O . GLY A 1 215 ? 10.656 23.454 42.995 1.00 11.39 215 GLY A O 1
ATOM 1743 N N . LEU A 1 216 ? 11.750 24.632 41.411 1.00 11.73 216 LEU A N 1
ATOM 1744 C CA . LEU A 1 216 ? 12.831 23.651 41.256 1.00 12.00 216 LEU A CA 1
ATOM 1745 C C . LEU A 1 216 ? 14.110 23.987 42.025 1.00 12.23 216 LEU A C 1
ATOM 1746 O O . LEU A 1 216 ? 15.116 23.284 41.895 1.00 12.24 216 LEU A O 1
ATOM 1751 N N . VAL A 1 217 ? 14.078 25.050 42.824 1.00 12.53 217 VAL A N 1
ATOM 1752 C CA . VAL A 1 217 ? 15.225 25.399 43.663 1.00 12.72 217 VAL A CA 1
ATOM 1753 C C . VAL A 1 217 ? 15.595 24.196 44.539 1.00 12.63 217 VAL A C 1
ATOM 1754 O O . VAL A 1 217 ? 14.733 23.590 45.181 1.00 12.95 217 VAL A O 1
ATOM 1758 N N . GLY A 1 218 ? 16.876 23.836 44.517 1.00 12.47 218 GLY A N 1
ATOM 1759 C CA . GLY A 1 218 ? 17.357 22.621 45.170 1.00 12.32 218 GLY A CA 1
ATOM 1760 C C . GLY A 1 218 ? 17.827 21.570 44.176 1.00 12.03 218 GLY A C 1
ATOM 1761 O O . GLY A 1 218 ? 18.515 20.620 44.551 1.00 11.97 218 GLY A O 1
ATOM 1762 N N . LEU A 1 219 ? 17.449 21.730 42.909 1.00 11.69 219 LEU A N 1
ATOM 1763 C CA . LEU A 1 219 ? 17.937 20.849 41.848 1.00 11.34 219 LEU A CA 1
ATOM 1764 C C . LEU A 1 219 ? 19.455 21.005 41.729 1.00 11.11 219 LEU A C 1
ATOM 1765 O O . LEU A 1 219 ? 19.951 22.132 41.649 1.00 11.30 219 LEU A O 1
ATOM 1770 N N . PRO A 1 220 ? 20.201 19.880 41.744 1.00 10.86 220 PRO A N 1
ATOM 1771 C CA . PRO A 1 220 ? 21.664 19.964 41.657 1.00 10.65 220 PRO A CA 1
ATOM 1772 C C . PRO A 1 220 ? 22.143 20.363 40.261 1.00 10.39 220 PRO A C 1
ATOM 1773 O O . PRO A 1 220 ? 21.625 19.856 39.263 1.00 10.40 220 PRO A O 1
ATOM 1777 N N . GLY A 1 221 ? 23.126 21.260 40.202 1.00 10.11 221 GLY A N 1
ATOM 1778 C CA . GLY A 1 221 ? 23.573 21.840 38.932 1.00 10.13 221 GLY A CA 1
ATOM 1779 C C . GLY A 1 221 ? 24.929 21.440 38.395 1.00 10.04 221 GLY A C 1
ATOM 1780 O O . GLY A 1 221 ? 25.336 21.912 37.330 1.00 10.11 221 GLY A O 1
ATOM 1781 N N . ASP A 1 222 ? 25.628 20.574 39.121 1.00 9.95 222 ASP A N 1
ATOM 1782 C CA . ASP A 1 222 ? 26.953 20.122 38.711 1.00 9.84 222 ASP A CA 1
ATOM 1783 C C . ASP A 1 222 ? 26.863 19.014 37.659 1.00 9.83 222 ASP A C 1
ATOM 1784 O O . ASP A 1 222 ? 25.769 18.644 37.220 1.00 9.93 222 ASP A O 1
ATOM 1789 N N . PHE A 1 223 ? 28.018 18.480 37.271 1.00 9.76 223 PHE A N 1
ATOM 1790 C CA . PHE A 1 223 ? 28.088 17.522 36.170 1.00 9.79 223 PHE A CA 1
ATOM 1791 C C . PHE A 1 223 ? 28.418 16.091 36.604 1.00 9.65 223 PHE A C 1
ATOM 1792 O O . PHE A 1 223 ? 28.747 15.250 35.762 1.00 9.74 223 PHE A O 1
ATOM 1800 N N . THR A 1 224 ? 28.317 15.805 37.904 1.00 9.41 224 THR A N 1
ATOM 1801 C CA . THR A 1 224 ? 28.494 14.428 38.382 1.00 9.26 224 THR A CA 1
ATOM 1802 C C . THR A 1 224 ? 27.364 13.542 37.857 1.00 9.22 224 THR A C 1
ATOM 1803 O O . THR A 1 224 ? 26.274 14.040 37.555 1.00 9.03 224 THR A O 1
ATOM 1807 N N . PRO A 1 225 ? 27.622 12.227 37.730 1.00 9.16 225 PRO A N 1
ATOM 1808 C CA . PRO A 1 225 ? 26.586 11.300 37.266 1.00 9.17 225 PRO A CA 1
ATOM 1809 C C . PRO A 1 225 ? 25.286 11.360 38.076 1.00 9.15 225 PRO A C 1
ATOM 1810 O O . PRO A 1 225 ? 24.205 11.341 37.486 1.00 9.34 225 PRO A O 1
ATOM 1814 N N . ALA A 1 226 ? 25.389 11.442 39.403 1.00 9.17 226 ALA A N 1
ATOM 1815 C CA . ALA A 1 226 ? 24.200 11.496 40.259 1.00 9.15 226 ALA A CA 1
ATOM 1816 C C . ALA A 1 226 ? 23.360 12.752 40.011 1.00 9.11 226 ALA A C 1
ATOM 1817 O O . ALA A 1 226 ? 22.135 12.675 39.900 1.00 9.03 226 ALA A O 1
ATOM 1819 N N . SER A 1 227 ? 24.023 13.901 39.907 1.00 9.02 227 SER A N 1
ATOM 1820 C CA . SER A 1 227 ? 23.328 15.164 39.658 1.00 8.98 227 SER A CA 1
ATOM 1821 C C . SER A 1 227 ? 22.676 15.199 38.278 1.00 9.08 227 SER A C 1
ATOM 1822 O O . SER A 1 227 ? 21.547 15.677 38.131 1.00 8.89 227 SER A O 1
ATOM 1825 N N . ARG A 1 228 ? 23.384 14.680 37.277 1.00 9.05 228 ARG A N 1
ATOM 1826 C CA . ARG A 1 228 ? 22.845 14.604 35.921 1.00 9.03 228 ARG A CA 1
ATOM 1827 C C . ARG A 1 228 ? 21.640 13.669 35.838 1.00 8.97 228 ARG A C 1
ATOM 1828 O O . ARG A 1 228 ? 20.674 13.967 35.135 1.00 9.04 228 ARG A O 1
ATOM 1836 N N . PHE A 1 229 ? 21.694 12.556 36.572 1.00 8.81 229 PHE A N 1
ATOM 1837 C CA . PHE A 1 229 ? 20.577 11.606 36.637 1.00 8.82 229 PHE A CA 1
ATOM 1838 C C . PHE A 1 229 ? 19.313 12.297 37.148 1.00 8.85 229 PHE A C 1
ATOM 1839 O O . PHE A 1 229 ? 18.245 12.167 36.550 1.00 8.74 229 PHE A O 1
ATOM 1847 N N . ILE A 1 230 ? 19.446 13.040 38.246 1.00 8.80 230 ILE A N 1
ATOM 1848 C CA . ILE A 1 230 ? 18.316 13.769 38.823 1.00 9.06 230 ILE A CA 1
ATOM 1849 C C . ILE A 1 230 ? 17.725 14.753 37.814 1.00 9.09 230 ILE A C 1
ATOM 1850 O O . ILE A 1 230 ? 16.514 14.763 37.593 1.00 9.06 230 ILE A O 1
ATOM 1855 N N . ARG A 1 231 ? 18.584 15.556 37.187 1.00 9.42 231 ARG A N 1
ATOM 1856 C CA . ARG A 1 231 ? 18.123 16.570 36.240 1.00 9.58 231 ARG A CA 1
ATOM 1857 C C . ARG A 1 231 ? 17.375 15.973 35.048 1.00 9.70 231 ARG A C 1
ATOM 1858 O O . ARG A 1 231 ? 16.258 16.392 34.751 1.00 9.74 231 ARG A O 1
ATOM 1866 N N . VAL A 1 232 ? 17.974 14.981 34.390 1.00 9.80 232 VAL A N 1
ATOM 1867 C CA . VAL A 1 232 ? 17.348 14.369 33.213 1.00 10.04 232 VAL A CA 1
ATOM 1868 C C . VAL A 1 232 ? 16.039 13.646 33.570 1.00 9.93 232 VAL A C 1
ATOM 1869 O O . VAL A 1 232 ? 15.075 13.691 32.807 1.00 10.06 232 VAL A O 1
ATOM 1873 N N . ALA A 1 233 ? 16.001 13.014 34.742 1.00 10.04 233 ALA A N 1
ATOM 1874 C CA . ALA A 1 233 ? 14.798 12.311 35.193 1.00 10.02 233 ALA A CA 1
ATOM 1875 C C . ALA A 1 233 ? 13.606 13.258 35.338 1.00 10.07 233 ALA A C 1
ATOM 1876 O O . ALA A 1 233 ? 12.505 12.954 34.873 1.00 10.04 233 ALA A O 1
ATOM 1878 N N . PHE A 1 234 ? 13.834 14.408 35.968 1.00 10.28 234 PHE A N 1
ATOM 1879 C CA . PHE A 1 234 ? 12.762 15.371 36.204 1.00 10.36 234 PHE A CA 1
ATOM 1880 C C . PHE A 1 234 ? 12.410 16.222 34.980 1.00 10.51 234 PHE A C 1
ATOM 1881 O O . PHE A 1 234 ? 11.241 16.541 34.774 1.00 10.40 234 PHE A O 1
ATOM 1889 N N . LEU A 1 235 ? 13.408 16.573 34.167 1.00 10.80 235 LEU A N 1
ATOM 1890 C CA . LEU A 1 235 ? 13.150 17.288 32.911 1.00 11.07 235 LEU A CA 1
ATOM 1891 C C . LEU A 1 235 ? 12.298 16.445 31.964 1.00 11.00 235 LEU A C 1
ATOM 1892 O O . LEU A 1 235 ? 11.393 16.962 31.306 1.00 11.08 235 LEU A O 1
ATOM 1897 N N . ARG A 1 236 ? 12.597 15.148 31.905 1.00 11.08 236 ARG A N 1
ATOM 1898 C CA . ARG A 1 236 ? 11.824 14.201 31.104 1.00 11.19 236 ARG A CA 1
ATOM 1899 C C . ARG A 1 236 ? 10.396 14.083 31.634 1.00 11.20 236 ARG A C 1
ATOM 1900 O O . ARG A 1 236 ? 9.435 14.179 30.869 1.00 11.20 236 ARG A O 1
ATOM 1908 N N . ASP A 1 237 ? 10.269 13.883 32.945 1.00 11.16 237 ASP A N 1
ATOM 1909 C CA . ASP A 1 237 ? 8.965 13.754 33.592 1.00 11.30 237 ASP A CA 1
ATOM 1910 C C . ASP A 1 237 ? 8.077 14.971 33.337 1.00 11.27 237 ASP A C 1
ATOM 1911 O O . ASP A 1 237 ? 6.894 14.826 33.020 1.00 11.19 237 ASP A O 1
ATOM 1916 N N . ALA A 1 238 ? 8.657 16.163 33.469 1.00 11.30 238 ALA A N 1
ATOM 1917 C CA . ALA A 1 238 ? 7.925 17.414 33.288 1.00 11.47 238 ALA A CA 1
ATOM 1918 C C . ALA A 1 238 ? 7.382 17.564 31.873 1.00 11.67 238 ALA A C 1
ATOM 1919 O O . ALA A 1 238 ? 6.254 18.022 31.680 1.00 11.73 238 ALA A O 1
ATOM 1921 N N . MET A 1 239 ? 8.187 17.178 30.887 1.00 11.94 239 MET A N 1
ATOM 1922 C CA . MET A 1 239 ? 7.772 17.290 29.494 1.00 12.36 239 MET A CA 1
ATOM 1923 C C . MET A 1 239 ? 6.632 16.330 29.164 1.00 12.34 239 MET A C 1
ATOM 1924 O O . MET A 1 239 ? 5.704 16.693 28.446 1.00 12.39 239 MET A O 1
ATOM 1929 N N . ILE A 1 240 ? 6.701 15.112 29.697 1.00 12.50 240 ILE A N 1
ATOM 1930 C CA . ILE A 1 240 ? 5.655 14.114 29.465 1.00 12.75 240 ILE A CA 1
ATOM 1931 C C . ILE A 1 240 ? 4.350 14.523 30.152 1.00 13.01 240 ILE A C 1
ATOM 1932 O O . ILE A 1 240 ? 3.272 14.404 29.570 1.00 13.07 240 ILE A O 1
ATOM 1937 N N . LYS A 1 241 ? 4.460 15.029 31.379 1.00 13.37 241 LYS A N 1
ATOM 1938 C CA . LYS A 1 241 ? 3.298 15.484 32.141 1.00 13.79 241 LYS A CA 1
ATOM 1939 C C . LYS A 1 241 ? 2.575 16.660 31.491 1.00 14.03 241 LYS A C 1
ATOM 1940 O O . LYS A 1 241 ? 1.349 16.643 31.356 1.00 14.09 241 LYS A O 1
ATOM 1946 N N . ASN A 1 242 ? 3.338 17.670 31.084 1.00 14.24 242 ASN A N 1
ATOM 1947 C CA . ASN A 1 242 ? 2.764 18.935 30.633 1.00 14.70 242 ASN A CA 1
ATOM 1948 C C . ASN A 1 242 ? 2.690 19.131 29.119 1.00 15.05 242 ASN A C 1
ATOM 1949 O O . ASN A 1 242 ? 1.895 19.943 28.641 1.00 15.10 242 ASN A O 1
ATOM 1954 N N . ASP A 1 243 ? 3.507 18.391 28.372 1.00 15.64 243 ASP A N 1
ATOM 1955 C CA . ASP A 1 243 ? 3.644 18.620 26.931 1.00 16.22 243 ASP A CA 1
ATOM 1956 C C . ASP A 1 243 ? 3.818 17.334 26.116 1.00 16.59 243 ASP A C 1
ATOM 1957 O O . ASP A 1 243 ? 4.586 17.301 25.149 1.00 16.69 243 ASP A O 1
ATOM 1962 N N . LYS A 1 244 ? 3.094 16.285 26.505 1.00 16.95 244 LYS A N 1
ATOM 1963 C CA . LYS A 1 244 ? 3.128 14.994 25.810 1.00 17.53 244 LYS A CA 1
ATOM 1964 C C . LYS A 1 244 ? 2.848 15.146 24.311 1.00 17.51 244 LYS A C 1
ATOM 1965 O O . LYS A 1 244 ? 3.518 14.527 23.482 1.00 17.47 244 LYS A O 1
ATOM 1971 N N . ASP A 1 245 ? 1.872 15.991 23.980 1.00 17.78 245 ASP A N 1
ATOM 1972 C CA . ASP A 1 245 ? 1.451 16.209 22.594 1.00 18.05 245 ASP A CA 1
ATOM 1973 C C . ASP A 1 245 ? 2.394 17.108 21.784 1.00 17.89 245 ASP A C 1
ATOM 1974 O O . ASP A 1 245 ? 2.134 17.385 20.610 1.00 18.09 245 ASP A O 1
ATOM 1979 N N . SER A 1 246 ? 3.482 17.555 22.409 1.00 17.58 246 SER A N 1
ATOM 1980 C CA . SER A 1 246 ? 4.460 18.425 21.754 1.00 17.28 246 SER A CA 1
ATOM 1981 C C . SER A 1 246 ? 5.815 17.745 21.536 1.00 16.77 246 SER A C 1
ATOM 1982 O O . SER A 1 246 ? 6.694 18.299 20.868 1.00 16.89 246 SER A O 1
ATOM 1985 N N . ILE A 1 247 ? 5.982 16.548 22.094 1.00 16.02 247 ILE A N 1
ATOM 1986 C CA . ILE A 1 247 ? 7.269 15.856 22.037 1.00 15.28 247 ILE A CA 1
ATOM 1987 C C . ILE A 1 247 ? 7.627 15.426 20.614 1.00 14.94 247 ILE A C 1
ATOM 1988 O O . ILE A 1 247 ? 6.903 14.655 19.980 1.00 14.68 247 ILE A O 1
ATOM 1993 N N . ASP A 1 248 ? 8.743 15.962 20.126 1.00 14.52 248 ASP A N 1
ATOM 1994 C CA . ASP A 1 248 ? 9.313 15.576 18.837 1.00 14.08 248 ASP A CA 1
ATOM 1995 C C . ASP A 1 248 ? 10.839 15.499 18.939 1.00 13.60 248 ASP A C 1
ATOM 1996 O O . ASP A 1 248 ? 11.400 15.635 20.031 1.00 13.47 248 ASP A O 1
ATOM 2001 N N . LEU A 1 249 ? 11.500 15.296 17.800 1.00 12.91 249 LEU A N 1
ATOM 2002 C CA . LEU A 1 249 ? 12.947 15.074 17.751 1.00 12.30 249 LEU A CA 1
ATOM 2003 C C . LEU A 1 249 ? 13.776 16.098 18.533 1.00 11.99 249 LEU A C 1
ATOM 2004 O O . LEU A 1 249 ? 14.647 15.723 19.321 1.00 11.82 249 LEU A O 1
ATOM 2009 N N . ILE A 1 250 ? 13.505 17.383 18.319 1.00 11.49 250 ILE A N 1
ATOM 2010 C CA . ILE A 1 250 ? 14.320 18.437 18.925 1.00 11.26 250 ILE A CA 1
ATOM 2011 C C . ILE A 1 250 ? 14.224 18.472 20.458 1.00 10.99 250 ILE A C 1
ATOM 2012 O O . ILE A 1 250 ? 15.184 18.848 21.130 1.00 10.91 250 ILE A O 1
ATOM 2017 N N . GLU A 1 251 ? 13.079 18.049 20.998 1.00 10.87 251 GLU A N 1
ATOM 2018 C CA . GLU A 1 251 ? 12.867 18.012 22.450 1.00 10.66 251 GLU A CA 1
ATOM 2019 C C . GLU A 1 251 ? 13.860 17.085 23.152 1.00 10.59 251 GLU A C 1
ATOM 2020 O O . GLU A 1 251 ? 14.318 17.372 24.263 1.00 10.54 251 GLU A O 1
ATOM 2026 N N . PHE A 1 252 ? 14.178 15.974 22.490 1.00 10.53 252 PHE A N 1
ATOM 2027 C CA . PHE A 1 252 ? 15.180 15.020 22.958 1.00 10.31 252 PHE A CA 1
ATOM 2028 C C . PHE A 1 252 ? 16.516 15.726 23.195 1.00 10.31 252 PHE A C 1
ATOM 2029 O O . PHE A 1 252 ? 17.152 15.540 24.233 1.00 10.38 252 PHE A O 1
ATOM 2037 N N . PHE A 1 253 ? 16.921 16.553 22.233 1.00 10.21 253 PHE A N 1
ATOM 2038 C CA . PHE A 1 253 ? 18.181 17.287 22.315 1.00 10.11 253 PHE A CA 1
ATOM 2039 C C . PHE A 1 253 ? 18.151 18.380 23.382 1.00 10.20 253 PHE A C 1
ATOM 2040 O O . PHE A 1 253 ? 19.151 18.608 24.063 1.00 10.29 253 PHE A O 1
ATOM 2048 N N . HIS A 1 254 ? 17.003 19.037 23.539 1.00 10.13 254 HIS A N 1
ATOM 2049 C CA . HIS A 1 254 ? 16.842 20.043 24.592 1.00 10.23 254 HIS A CA 1
ATOM 2050 C C . HIS A 1 254 ? 17.048 19.457 25.986 1.00 10.20 254 HIS A C 1
ATOM 2051 O O . HIS A 1 254 ? 17.705 20.070 26.828 1.00 10.18 254 HIS A O 1
ATOM 2058 N N . ILE A 1 255 ? 16.498 18.266 26.217 1.00 10.09 255 ILE A N 1
ATOM 2059 C CA . ILE A 1 255 ? 16.666 17.576 27.497 1.00 10.09 255 ILE A CA 1
ATOM 2060 C C . ILE A 1 255 ? 18.143 17.258 27.755 1.00 10.03 255 ILE A C 1
ATOM 2061 O O . ILE A 1 255 ? 18.683 17.601 28.809 1.00 10.15 255 ILE A O 1
ATOM 2066 N N . LEU A 1 256 ? 18.796 16.624 26.784 1.00 10.16 256 LEU A N 1
ATOM 2067 C CA . LEU A 1 256 ? 20.195 16.226 26.949 1.00 10.27 256 LEU A CA 1
ATOM 2068 C C . LEU A 1 256 ? 21.182 17.395 26.997 1.00 10.33 256 LEU A C 1
ATOM 2069 O O . LEU A 1 256 ? 22.229 17.291 27.638 1.00 10.29 256 LEU A O 1
ATOM 2074 N N . ASN A 1 257 ? 20.847 18.503 26.333 1.00 10.42 257 ASN A N 1
ATOM 2075 C CA . ASN A 1 257 ? 21.671 19.719 26.388 1.00 10.58 257 ASN A CA 1
ATOM 2076 C C . ASN A 1 257 ? 21.878 20.207 27.825 1.00 10.55 257 ASN A C 1
ATOM 2077 O O . ASN A 1 257 ? 22.936 20.739 28.164 1.00 10.56 257 ASN A O 1
ATOM 2082 N N . ASN A 1 258 ? 20.861 20.017 28.664 1.00 10.50 258 ASN A N 1
ATOM 2083 C CA . ASN A 1 258 ? 20.902 20.475 30.048 1.00 10.66 258 ASN A CA 1
ATOM 2084 C C . ASN A 1 258 ? 21.964 19.767 30.889 1.00 10.49 258 ASN A C 1
ATOM 2085 O O . ASN A 1 258 ? 22.471 20.330 31.862 1.00 10.50 258 ASN A O 1
ATOM 2090 N N . VAL A 1 259 ? 22.295 18.535 30.507 1.00 10.50 259 VAL A N 1
ATOM 2091 C CA . VAL A 1 259 ? 23.294 17.744 31.229 1.00 10.34 259 VAL A CA 1
ATOM 2092 C C . VAL A 1 259 ? 24.591 17.557 30.433 1.00 10.37 259 VAL A C 1
ATOM 2093 O O . VAL A 1 259 ? 25.452 16.757 30.806 1.00 10.25 259 VAL A O 1
ATOM 2097 N N . ALA A 1 260 ? 24.727 18.316 29.347 1.00 10.32 260 ALA A N 1
ATOM 2098 C CA . ALA A 1 260 ? 25.923 18.269 28.512 1.00 10.30 260 ALA A CA 1
ATOM 2099 C C . ALA A 1 260 ? 27.102 18.978 29.176 1.00 10.41 260 ALA A C 1
ATOM 2100 O O . ALA A 1 260 ? 26.938 20.034 29.791 1.00 10.38 260 ALA A O 1
ATOM 2102 N N . MET A 1 261 ? 28.287 18.384 29.057 1.00 10.44 261 MET A N 1
ATOM 2103 C CA . MET A 1 261 ? 29.509 18.981 29.593 1.00 10.66 261 MET A CA 1
ATOM 2104 C C . MET A 1 261 ? 30.067 20.037 28.644 1.00 10.47 261 MET A C 1
ATOM 2105 O O . MET A 1 261 ? 30.013 19.876 27.420 1.00 10.63 261 MET A O 1
ATOM 2110 N N . VAL A 1 262 ? 30.604 21.105 29.229 1.00 10.32 262 VAL A N 1
ATOM 2111 C CA . VAL A 1 262 ? 31.084 22.279 28.496 1.00 10.36 262 VAL A CA 1
ATOM 2112 C C . VAL A 1 262 ? 32.594 22.427 28.692 1.00 10.27 262 VAL A C 1
ATOM 2113 O O . VAL A 1 262 ? 33.093 22.290 29.812 1.00 10.19 262 VAL A O 1
ATOM 2117 N N . ARG A 1 263 ? 33.313 22.706 27.603 1.00 10.35 263 ARG A N 1
ATOM 2118 C CA . ARG A 1 263 ? 34.777 22.808 27.631 1.00 10.58 263 ARG A CA 1
ATOM 2119 C C . ARG A 1 263 ? 35.300 23.718 28.740 1.00 10.52 263 ARG A C 1
ATOM 2120 O O . ARG A 1 263 ? 34.865 24.865 28.871 1.00 10.61 263 ARG A O 1
ATOM 2128 N N . GLY A 1 264 ? 36.227 23.187 29.535 1.00 10.52 264 GLY A N 1
ATOM 2129 C CA . GLY A 1 264 ? 36.920 23.966 30.557 1.00 10.51 264 GLY A CA 1
ATOM 2130 C C . GLY A 1 264 ? 36.498 23.735 31.998 1.00 10.59 264 GLY A C 1
ATOM 2131 O O . GLY A 1 264 ? 37.310 23.895 32.911 1.00 10.52 264 GLY A O 1
ATOM 2132 N N . SER A 1 265 ? 35.236 23.363 32.209 1.00 10.56 265 SER A N 1
ATOM 2133 C CA . SER A 1 265 ? 34.661 23.305 33.562 1.00 10.63 265 SER A CA 1
ATOM 2134 C C . SER A 1 265 ? 34.613 21.923 34.209 1.00 10.90 265 SER A C 1
ATOM 2135 O O . SER A 1 265 ? 34.416 21.813 35.422 1.00 10.93 265 SER A O 1
ATOM 2138 N N . THR A 1 266 ? 34.778 20.876 33.404 1.00 11.13 266 THR A N 1
ATOM 2139 C CA . THR A 1 266 ? 34.898 19.512 33.920 1.00 11.53 266 THR A CA 1
ATOM 2140 C C . THR A 1 266 ? 36.282 18.970 33.563 1.00 11.86 266 THR A C 1
ATOM 2141 O O . THR A 1 266 ? 36.461 18.290 32.548 1.00 12.00 266 THR A O 1
ATOM 2145 N N . ARG A 1 267 ? 37.257 19.297 34.406 1.00 12.28 267 ARG A N 1
ATOM 2146 C CA . ARG A 1 267 ? 38.654 18.943 34.164 1.00 12.78 267 ARG A CA 1
ATOM 2147 C C . ARG A 1 267 ? 39.037 17.653 34.877 1.00 13.03 267 ARG A C 1
ATOM 2148 O O . ARG A 1 267 ? 38.831 17.516 36.085 1.00 13.19 267 ARG A O 1
ATOM 2156 N N . THR A 1 268 ? 39.597 16.712 34.120 1.00 13.31 268 THR A N 1
ATOM 2157 C CA . THR A 1 268 ? 40.082 15.448 34.675 1.00 13.64 268 THR A CA 1
ATOM 2158 C C . THR A 1 268 ? 41.384 15.678 35.444 1.00 14.00 268 THR A C 1
ATOM 2159 O O . THR A 1 268 ? 41.981 16.754 35.354 1.00 13.99 268 THR A O 1
ATOM 2163 N N . VAL A 1 269 ? 41.823 14.668 36.196 1.00 14.58 269 VAL A N 1
ATOM 2164 C CA . VAL A 1 269 ? 43.089 14.753 36.937 1.00 15.22 269 VAL A CA 1
ATOM 2165 C C . VAL A 1 269 ? 44.303 14.858 36.003 1.00 15.55 269 VAL A C 1
ATOM 2166 O O . VAL A 1 269 ? 45.371 15.315 36.414 1.00 15.72 269 VAL A O 1
ATOM 2170 N N . GLU A 1 270 ? 44.119 14.449 34.747 1.00 15.96 270 GLU A N 1
ATOM 2171 C CA . GLU A 1 270 ? 45.153 14.574 33.717 1.00 16.39 270 GLU A CA 1
ATOM 2172 C C . GLU A 1 270 ? 45.102 15.940 33.023 1.00 16.53 270 GLU A C 1
ATOM 2173 O O . GLU A 1 270 ? 45.809 16.172 32.036 1.00 16.52 270 GLU A O 1
ATOM 2179 N N . GLU A 1 271 ? 44.262 16.832 33.551 1.00 16.57 271 GLU A N 1
ATOM 2180 C CA . GLU A 1 271 ? 44.115 18.210 33.063 1.00 16.81 271 GLU A CA 1
ATOM 2181 C C . GLU A 1 271 ? 43.621 18.285 31.612 1.00 16.42 271 GLU A C 1
ATOM 2182 O O . GLU A 1 271 ? 44.159 19.030 30.788 1.00 16.55 271 GLU A O 1
ATOM 2188 N N . LYS A 1 272 ? 42.590 17.495 31.322 1.00 15.96 272 LYS A N 1
ATOM 2189 C CA . LYS A 1 272 ? 41.896 17.535 30.038 1.00 15.71 272 LYS A CA 1
ATOM 2190 C C . LYS A 1 272 ? 40.427 17.867 30.268 1.00 15.15 272 LYS A C 1
ATOM 2191 O O . LYS A 1 272 ? 39.853 17.491 31.294 1.00 15.07 272 LYS A O 1
ATOM 2197 N N . SER A 1 273 ? 39.824 18.573 29.316 1.00 14.51 273 SER A N 1
ATOM 2198 C CA . SER A 1 273 ? 38.410 18.921 29.403 1.00 13.84 273 SER A CA 1
ATOM 2199 C C . SER A 1 273 ? 37.514 17.770 28.957 1.00 13.54 273 SER A C 1
ATOM 2200 O O . SER A 1 273 ? 37.597 17.304 27.816 1.00 13.38 273 SER A O 1
ATOM 2203 N N . ASP A 1 274 ? 36.672 17.311 29.877 1.00 12.97 274 ASP A N 1
ATOM 2204 C CA . ASP A 1 274 ? 35.647 16.320 29.582 1.00 12.63 274 ASP A CA 1
ATOM 2205 C C . ASP A 1 274 ? 34.501 17.032 28.866 1.00 12.27 274 ASP A C 1
ATOM 2206 O O . ASP A 1 274 ? 33.995 18.047 29.353 1.00 12.14 274 ASP A O 1
ATOM 2211 N N . LEU A 1 275 ? 34.114 16.511 27.703 1.00 11.85 275 LEU A N 1
ATOM 2212 C CA . LEU A 1 275 ? 33.093 17.143 26.862 1.00 11.46 275 LEU A CA 1
ATOM 2213 C C . LEU A 1 275 ? 31.988 16.168 26.495 1.00 11.11 275 LEU A C 1
ATOM 2214 O O . LEU A 1 275 ? 32.223 14.963 26.417 1.00 11.01 275 LEU A O 1
ATOM 2219 N N . THR A 1 276 ? 30.789 16.694 26.251 1.00 10.65 276 THR A N 1
ATOM 2220 C CA . THR A 1 276 ? 29.775 15.939 25.523 1.00 10.26 276 THR A CA 1
ATOM 2221 C C . THR A 1 276 ? 30.198 15.988 24.056 1.00 10.17 276 THR A C 1
ATOM 2222 O O . THR A 1 276 ? 29.908 16.958 23.342 1.00 10.11 276 THR A O 1
ATOM 2226 N N A GLN A 1 277 ? 30.901 14.943 23.626 0.50 10.03 277 GLN A N 1
ATOM 2227 N N B GLN A 1 277 ? 30.900 14.944 23.622 0.50 10.02 277 GLN A N 1
ATOM 2228 C CA A GLN A 1 277 ? 31.475 14.877 22.281 0.50 9.99 277 GLN A CA 1
ATOM 2229 C CA B GLN A 1 277 ? 31.472 14.894 22.275 0.50 9.96 277 GLN A CA 1
ATOM 2230 C C A GLN A 1 277 ? 30.398 14.804 21.204 0.50 9.88 277 GLN A C 1
ATOM 2231 C C B GLN A 1 277 ? 30.400 14.800 21.195 0.50 9.86 277 GLN A C 1
ATOM 2232 O O A GLN A 1 277 ? 30.510 15.455 20.163 0.50 9.91 277 GLN A O 1
ATOM 2233 O O B GLN A 1 277 ? 30.517 15.431 20.143 0.50 9.89 277 GLN A O 1
ATOM 2244 N N . TYR A 1 278 ? 29.365 14.006 21.462 1.00 9.74 278 TYR A N 1
ATOM 2245 C CA . TYR A 1 278 ? 28.214 13.897 20.566 1.00 9.55 278 TYR A CA 1
ATOM 2246 C C . TYR A 1 278 ? 26.925 13.567 21.313 1.00 9.62 278 TYR A C 1
ATOM 2247 O O . TYR A 1 278 ? 26.951 13.090 22.453 1.00 9.38 278 TYR A O 1
ATOM 2256 N N . THR A 1 279 ? 25.804 13.847 20.659 1.00 9.59 279 THR A N 1
ATOM 2257 C CA . THR A 1 279 ? 24.488 13.498 21.165 1.00 9.86 279 THR A CA 1
ATOM 2258 C C . THR A 1 279 ? 23.760 12.736 20.068 1.00 9.74 279 THR A C 1
ATOM 2259 O O . THR A 1 279 ? 23.556 13.260 18.971 1.00 9.59 279 THR A O 1
ATOM 2263 N N . SER A 1 280 ? 23.395 11.492 20.364 1.00 9.78 280 SER A N 1
ATOM 2264 C CA . SER A 1 280 ? 22.692 10.649 19.404 1.00 9.88 280 SER A CA 1
ATOM 2265 C C . SER A 1 280 ? 21.239 10.444 19.815 1.00 9.99 280 SER A C 1
ATOM 2266 O O . SER A 1 280 ? 20.915 10.414 21.003 1.00 9.83 280 SER A O 1
ATOM 2269 N N . CYS A 1 281 ? 20.372 10.321 18.816 1.00 10.19 281 CYS A N 1
ATOM 2270 C CA . CYS A 1 281 ? 18.958 10.054 19.028 1.00 10.29 281 CYS A CA 1
ATOM 2271 C C . CYS A 1 281 ? 18.471 9.135 17.922 1.00 10.48 281 CYS A C 1
ATOM 2272 O O . CYS A 1 281 ? 18.446 9.518 16.753 1.00 10.36 281 CYS A O 1
ATOM 2275 N N . MET A 1 282 ? 18.093 7.920 18.301 1.00 10.62 282 MET A N 1
ATOM 2276 C CA . MET A 1 282 ? 17.625 6.924 17.348 1.00 11.05 282 MET A CA 1
ATOM 2277 C C . MET A 1 282 ? 16.108 6.854 17.356 1.00 11.07 282 MET A C 1
ATOM 2278 O O . MET A 1 282 ? 15.496 6.669 18.409 1.00 11.01 282 MET A O 1
ATOM 2283 N N . CYS A 1 283 ? 15.501 7.021 16.185 1.00 11.21 283 CYS A N 1
ATOM 2284 C CA . CYS A 1 283 ? 14.079 6.749 16.040 1.00 11.20 283 CYS A CA 1
ATOM 2285 C C . CYS A 1 283 ? 13.938 5.269 15.724 1.00 11.11 283 CYS A C 1
ATOM 2286 O O . CYS A 1 283 ? 14.167 4.834 14.591 1.00 10.95 283 CYS A O 1
ATOM 2289 N N . LEU A 1 284 ? 13.569 4.503 16.745 1.00 11.12 284 LEU A N 1
ATOM 2290 C CA . LEU A 1 284 ? 13.626 3.042 16.688 1.00 11.18 284 LEU A CA 1
ATOM 2291 C C . LEU A 1 284 ? 12.724 2.408 15.622 1.00 11.37 284 LEU A C 1
ATOM 2292 O O . LEU A 1 284 ? 13.143 1.469 14.943 1.00 11.27 284 LEU A O 1
ATOM 2297 N N . GLU A 1 285 ? 11.504 2.922 15.472 1.00 11.53 285 GLU A N 1
ATOM 2298 C CA . GLU A 1 285 ? 10.571 2.419 14.453 1.00 11.83 285 GLU A CA 1
ATOM 2299 C C . GLU A 1 285 ? 11.088 2.639 13.033 1.00 11.94 285 GLU A C 1
ATOM 2300 O O . GLU A 1 285 ? 10.953 1.765 12.172 1.00 12.03 285 GLU A O 1
ATOM 2306 N N . LYS A 1 286 ? 11.684 3.807 12.804 1.00 12.06 286 LYS A N 1
ATOM 2307 C CA . LYS A 1 286 ? 12.086 4.239 11.465 1.00 12.32 286 LYS A CA 1
ATOM 2308 C C . LYS A 1 286 ? 13.500 3.797 11.087 1.00 11.89 286 LYS A C 1
ATOM 2309 O O . LYS A 1 286 ? 13.865 3.813 9.910 1.00 11.89 286 LYS A O 1
ATOM 2315 N N . GLY A 1 287 ? 14.290 3.412 12.087 1.00 11.60 287 GLY A N 1
ATOM 2316 C CA . GLY A 1 287 ? 15.672 2.989 11.867 1.00 11.25 287 GLY A CA 1
ATOM 2317 C C . GLY A 1 287 ? 16.588 4.124 11.445 1.00 10.99 287 GLY A C 1
ATOM 2318 O O . GLY A 1 287 ? 17.567 3.908 10.725 1.00 10.91 287 GLY A O 1
ATOM 2319 N N . ILE A 1 288 ? 16.273 5.335 11.899 1.00 10.63 288 ILE A N 1
ATOM 2320 C CA . ILE A 1 288 ? 17.089 6.506 11.588 1.00 10.49 288 ILE A CA 1
ATOM 2321 C C . ILE A 1 288 ? 17.941 6.903 12.790 1.00 10.35 288 ILE A C 1
ATOM 2322 O O . ILE A 1 288 ? 17.429 7.111 13.897 1.00 10.38 288 ILE A O 1
ATOM 2327 N N . TYR A 1 289 ? 19.247 6.979 12.557 1.00 10.15 289 TYR A N 1
ATOM 2328 C CA . TYR A 1 289 ? 20.206 7.410 13.560 1.00 10.12 289 TYR A CA 1
ATOM 2329 C C . TYR A 1 289 ? 20.466 8.905 13.372 1.00 10.08 289 TYR A C 1
ATOM 2330 O O . TYR A 1 289 ? 21.075 9.316 12.379 1.00 9.87 289 TYR A O 1
ATOM 2339 N N . TYR A 1 290 ? 19.978 9.713 14.313 1.00 10.02 290 TYR A N 1
ATOM 2340 C CA . TYR A 1 290 ? 20.247 11.151 14.322 1.00 10.06 290 TYR A CA 1
ATOM 2341 C C . TYR A 1 290 ? 21.361 11.460 15.310 1.00 10.02 290 TYR A C 1
ATOM 2342 O O . TYR A 1 290 ? 21.423 10.864 16.385 1.00 10.08 290 TYR A O 1
ATOM 2351 N N . TYR A 1 291 ? 22.231 12.403 14.958 1.00 10.04 291 TYR A N 1
ATOM 2352 C CA . TYR A 1 291 ? 23.264 12.851 15.890 1.00 9.92 291 TYR A CA 1
ATOM 2353 C C . TYR A 1 291 ? 23.808 14.228 15.535 1.00 9.84 291 TYR A C 1
ATOM 2354 O O . TYR A 1 291 ? 23.769 14.647 14.377 1.00 9.81 291 TYR A O 1
ATOM 2363 N N . ASN A 1 292 ? 24.304 14.927 16.549 1.00 9.78 292 ASN A N 1
ATOM 2364 C CA . ASN A 1 292 ? 25.168 16.081 16.332 1.00 9.75 292 ASN A CA 1
ATOM 2365 C C . ASN A 1 292 ? 26.423 15.945 17.193 1.00 9.74 292 ASN A C 1
ATOM 2366 O O . ASN A 1 292 ? 26.550 14.980 17.952 1.00 9.78 292 ASN A O 1
ATOM 2371 N N . THR A 1 293 ? 27.350 16.888 17.063 1.00 9.69 293 THR A N 1
ATOM 2372 C CA . THR A 1 293 ? 28.622 16.805 17.775 1.00 9.70 293 THR A CA 1
ATOM 2373 C C . THR A 1 293 ? 28.944 18.107 18.500 1.00 9.70 293 THR A C 1
ATOM 2374 O O . THR A 1 293 ? 28.282 19.127 18.282 1.00 9.67 293 THR A O 1
ATOM 2378 N N . TYR A 1 294 ? 29.965 18.069 19.354 1.00 9.70 294 TYR A N 1
ATOM 2379 C CA . TYR A 1 294 ? 30.418 19.266 20.061 1.00 9.81 294 TYR A CA 1
ATOM 2380 C C . TYR A 1 294 ? 30.799 20.371 19.072 1.00 9.99 294 TYR A C 1
ATOM 2381 O O . TYR A 1 294 ? 30.484 21.545 19.285 1.00 9.88 294 TYR A O 1
ATOM 2390 N N . GLU A 1 295 ? 31.458 19.974 17.986 1.00 10.20 295 GLU A N 1
ATOM 2391 C CA . GLU A 1 295 ? 31.950 20.902 16.972 1.00 10.63 295 GLU A CA 1
ATOM 2392 C C . GLU A 1 295 ? 30.848 21.377 16.024 1.00 10.48 295 GLU A C 1
ATOM 2393 O O . GLU A 1 295 ? 30.832 22.542 15.623 1.00 10.74 295 GLU A O 1
ATOM 2399 N N . ASN A 1 296 ? 29.942 20.469 15.663 1.00 10.34 296 ASN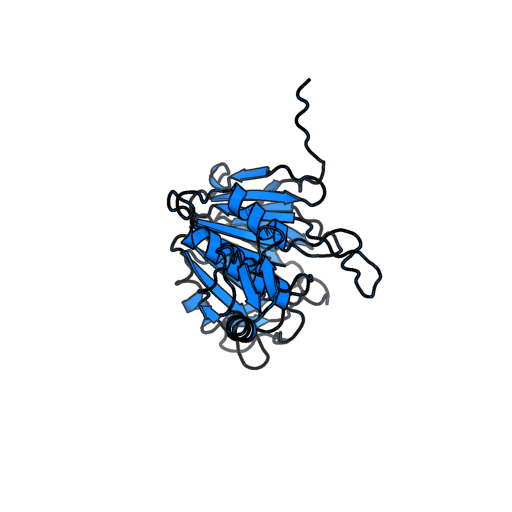 A N 1
ATOM 2400 C CA . ASN A 1 296 ? 28.851 20.778 14.739 1.00 10.12 296 ASN A CA 1
ATOM 2401 C C . ASN A 1 296 ? 27.490 20.408 15.316 1.00 10.09 296 ASN A C 1
ATOM 2402 O O . ASN A 1 296 ? 27.142 19.229 15.400 1.00 10.08 296 ASN A O 1
ATOM 2407 N N . ASN A 1 297 ? 26.715 21.422 15.689 1.00 9.97 297 ASN A N 1
ATOM 2408 C CA . ASN A 1 297 ? 25.427 21.194 16.336 1.00 10.03 297 ASN A CA 1
ATOM 2409 C C . ASN A 1 297 ? 24.263 20.864 15.399 1.00 9.91 297 ASN A C 1
ATOM 2410 O O . ASN A 1 297 ? 23.187 20.488 15.872 1.00 10.08 297 ASN A O 1
ATOM 2415 N N . GLN A 1 298 ? 24.462 20.988 14.084 1.00 9.68 298 GLN A N 1
ATOM 2416 C CA . GLN A 1 298 ? 23.418 20.550 13.155 1.00 9.65 298 GLN A CA 1
ATOM 2417 C C . GLN A 1 298 ? 23.233 19.039 13.240 1.00 9.66 298 GLN A C 1
ATOM 2418 O O . GLN A 1 298 ? 24.205 18.278 13.218 1.00 9.73 298 GLN A O 1
ATOM 2424 N N . ILE A 1 299 ? 21.975 18.624 13.345 1.00 9.75 299 ILE A N 1
ATOM 2425 C CA . ILE A 1 299 ? 21.614 17.214 13.413 1.00 9.87 299 ILE A CA 1
ATOM 2426 C C . ILE A 1 299 ? 21.801 16.548 12.049 1.00 10.12 299 ILE A C 1
ATOM 2427 O O . ILE A 1 299 ? 21.305 17.038 11.032 1.00 10.01 299 ILE A O 1
ATOM 2432 N N . ASN A 1 300 ? 22.545 15.443 12.046 1.00 10.25 300 ASN A N 1
ATOM 2433 C CA . ASN A 1 300 ? 22.745 14.618 10.857 1.00 10.65 300 ASN A CA 1
ATOM 2434 C C . ASN A 1 300 ? 21.937 13.332 10.968 1.00 10.54 300 ASN A C 1
ATOM 2435 O O . ASN A 1 300 ? 21.792 12.785 12.060 1.00 10.64 300 ASN A O 1
ATOM 2440 N N . ALA A 1 301 ? 21.423 12.854 9.839 1.00 10.45 301 ALA A N 1
ATOM 2441 C CA . ALA A 1 301 ? 20.573 11.665 9.820 1.00 10.36 301 ALA A CA 1
ATOM 2442 C C . ALA A 1 301 ? 21.114 10.581 8.897 1.00 10.40 301 ALA A C 1
ATOM 2443 O O . ALA A 1 301 ? 21.455 10.847 7.744 1.00 10.38 301 ALA A O 1
ATOM 2445 N N . ILE A 1 302 ? 21.196 9.362 9.424 1.00 10.41 302 ILE A N 1
ATOM 2446 C CA . ILE A 1 302 ? 21.539 8.181 8.632 1.00 10.58 302 ILE A CA 1
ATOM 2447 C C . ILE A 1 302 ? 20.423 7.155 8.803 1.00 10.59 302 ILE A C 1
ATOM 2448 O O . ILE A 1 302 ? 20.146 6.702 9.917 1.00 10.40 302 ILE A O 1
ATOM 2453 N N . ASP A 1 303 ? 19.779 6.814 7.690 1.00 10.73 303 ASP A N 1
ATOM 2454 C CA . ASP A 1 303 ? 18.646 5.895 7.673 1.00 10.91 303 ASP A CA 1
ATOM 2455 C C . ASP A 1 303 ? 19.132 4.5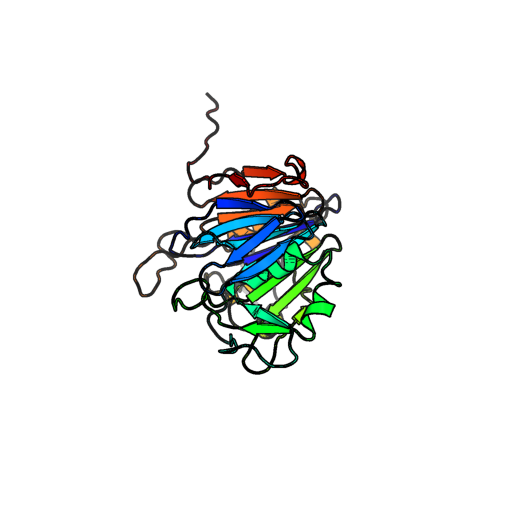12 7.253 1.00 10.98 303 ASP A C 1
ATOM 2456 O O . ASP A 1 303 ? 19.532 4.309 6.103 1.00 10.89 303 ASP A O 1
ATOM 2461 N N . MET A 1 304 ? 19.099 3.563 8.188 1.00 11.05 304 MET A N 1
ATOM 2462 C CA . MET A 1 304 ? 19.575 2.203 7.913 1.00 11.28 304 MET A CA 1
ATOM 2463 C C . MET A 1 304 ? 18.722 1.487 6.863 1.00 11.26 304 MET A C 1
ATOM 2464 O O . MET A 1 304 ? 19.216 0.618 6.141 1.00 11.23 304 MET A O 1
ATOM 2469 N N . ASN A 1 305 ? 17.450 1.870 6.776 1.00 11.34 305 ASN A N 1
ATOM 2470 C CA . ASN A 1 305 ? 16.511 1.244 5.845 1.00 11.45 305 ASN A CA 1
ATOM 2471 C C . ASN A 1 305 ? 16.710 1.662 4.388 1.00 11.49 305 ASN A C 1
ATOM 2472 O O . ASN A 1 305 ? 16.132 1.063 3.476 1.00 11.52 305 ASN A O 1
ATOM 2477 N N . LYS A 1 306 ? 17.532 2.687 4.178 1.00 11.43 306 LYS A N 1
ATOM 2478 C CA . LYS A 1 306 ? 17.928 3.095 2.833 1.00 11.49 306 LYS A CA 1
ATOM 2479 C C . LYS A 1 306 ? 19.081 2.233 2.321 1.00 11.41 306 LYS A C 1
ATOM 2480 O O . LYS A 1 306 ? 19.287 2.121 1.114 1.00 11.49 306 LYS A O 1
ATOM 2486 N N . GLU A 1 307 ? 19.818 1.621 3.246 1.00 11.32 307 GLU A N 1
ATOM 2487 C CA . GLU A 1 307 ? 20.911 0.712 2.898 1.00 11.29 307 GLU A CA 1
ATOM 2488 C C . GLU A 1 307 ? 20.389 -0.687 2.576 1.00 11.19 307 GLU A C 1
ATOM 2489 O O . GLU A 1 307 ? 19.242 -1.020 2.886 1.00 11.10 307 GLU A O 1
ATOM 2495 N N . ASN A 1 308 ? 21.232 -1.500 1.943 1.00 10.97 308 ASN A N 1
ATOM 2496 C CA . ASN A 1 308 ? 20.887 -2.893 1.682 1.00 10.88 308 ASN A CA 1
ATOM 2497 C C . ASN A 1 308 ? 21.100 -3.739 2.929 1.00 10.84 308 ASN A C 1
ATOM 2498 O O . ASN A 1 308 ? 22.238 -4.014 3.319 1.00 10.80 308 ASN A O 1
ATOM 2503 N N . LEU A 1 309 ? 19.997 -4.148 3.549 1.00 10.93 309 LEU A N 1
ATOM 2504 C CA . LEU A 1 309 ? 20.056 -5.000 4.735 1.00 11.08 309 LEU A CA 1
ATOM 2505 C C . LEU A 1 309 ? 20.575 -6.397 4.392 1.00 11.12 309 LEU A C 1
ATOM 2506 O O . LEU A 1 309 ? 21.064 -7.112 5.266 1.00 11.01 309 LEU A O 1
ATOM 2511 N N . ASP A 1 310 ? 20.471 -6.767 3.115 1.00 11.21 310 ASP A N 1
ATOM 2512 C CA . ASP A 1 310 ? 21.000 -8.035 2.610 1.00 11.46 310 ASP A CA 1
ATOM 2513 C C . ASP A 1 310 ? 22.369 -7.861 1.941 1.00 11.54 310 ASP A C 1
ATOM 2514 O O . ASP A 1 310 ? 22.792 -8.706 1.145 1.00 11.57 310 ASP A O 1
ATOM 2519 N N . GLY A 1 311 ? 23.057 -6.770 2.275 1.00 11.73 311 GLY A N 1
ATOM 2520 C CA . GLY A 1 311 ? 24.384 -6.471 1.728 1.00 11.96 311 GLY A CA 1
ATOM 2521 C C . GLY A 1 311 ? 25.472 -7.410 2.220 1.00 12.18 311 GLY A C 1
ATOM 2522 O O . GLY A 1 311 ? 25.230 -8.255 3.084 1.00 12.27 311 GLY A O 1
ATOM 2523 N N . ASN A 1 312 ? 26.676 -7.252 1.674 1.00 12.38 312 ASN A N 1
ATOM 2524 C CA . ASN A 1 312 ? 27.792 -8.154 1.978 1.00 12.63 312 ASN A CA 1
ATOM 2525 C C . ASN A 1 312 ? 29.000 -7.4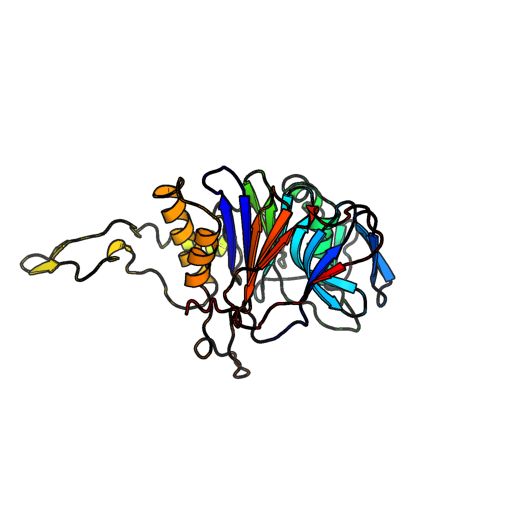88 2.650 1.00 12.79 312 ASN A C 1
ATOM 2526 O O . ASN A 1 312 ? 30.007 -8.148 2.921 1.00 12.84 312 ASN A O 1
ATOM 2531 N N . GLU A 1 313 ? 28.891 -6.189 2.916 1.00 12.97 313 GLU A N 1
ATOM 2532 C CA . GLU A 1 313 ? 29.998 -5.417 3.478 1.00 13.27 313 GLU A CA 1
ATOM 2533 C C . GLU A 1 313 ? 29.545 -4.490 4.596 1.00 12.91 313 GLU A C 1
ATOM 2534 O O . GLU A 1 313 ? 28.402 -4.028 4.607 1.00 12.77 313 GLU A O 1
ATOM 2540 N N . ILE A 1 314 ? 30.454 -4.220 5.529 1.00 12.76 314 ILE A N 1
ATOM 2541 C CA . ILE A 1 314 ? 30.267 -3.142 6.494 1.00 12.68 314 ILE A CA 1
ATOM 2542 C C . ILE A 1 314 ? 30.375 -1.807 5.752 1.00 12.63 314 ILE A C 1
ATOM 2543 O O . ILE A 1 314 ? 31.257 -1.629 4.907 1.00 12.53 314 ILE A O 1
ATOM 2548 N N . LYS A 1 315 ? 29.456 -0.894 6.055 1.00 12.57 315 LYS A N 1
ATOM 2549 C CA . LYS A 1 315 ? 29.465 0.456 5.499 1.00 12.71 315 LYS A CA 1
ATOM 2550 C C . LYS A 1 315 ? 29.629 1.463 6.633 1.00 12.75 315 LYS A C 1
ATOM 2551 O O . LYS A 1 315 ? 28.932 1.378 7.645 1.00 12.81 315 LYS A O 1
ATOM 2557 N N . THR A 1 316 ? 30.556 2.404 6.467 1.00 12.66 316 THR A N 1
ATOM 2558 C CA . THR A 1 316 ? 30.763 3.453 7.468 1.00 12.89 316 THR A CA 1
ATOM 2559 C C . THR A 1 316 ? 30.455 4.838 6.909 1.00 12.85 316 THR A C 1
ATOM 2560 O O . THR A 1 316 ? 30.617 5.088 5.711 1.00 12.70 316 THR A O 1
ATOM 2564 N N . TYR A 1 317 ? 30.004 5.726 7.791 1.00 12.94 317 TYR A N 1
ATOM 2565 C CA . TYR A 1 317 ? 29.782 7.130 7.460 1.00 13.11 317 TYR A CA 1
ATOM 2566 C C . TYR A 1 317 ? 30.611 8.026 8.378 1.00 13.01 317 TYR A C 1
ATOM 2567 O O . TYR A 1 317 ? 30.723 7.766 9.579 1.00 12.96 317 TYR A O 1
ATOM 2576 N N . LYS A 1 318 ? 31.187 9.079 7.799 1.00 12.90 318 LYS A N 1
ATOM 2577 C CA . LYS A 1 318 ? 32.135 9.948 8.499 1.00 12.91 318 LYS A CA 1
ATOM 2578 C C . LYS A 1 318 ? 31.496 10.782 9.612 1.00 12.69 318 LYS A C 1
ATOM 2579 O O . LYS A 1 318 ? 30.471 11.435 9.411 1.00 12.70 318 LYS A O 1
ATOM 2585 N N . TYR A 1 319 ? 32.131 10.739 10.782 1.00 12.54 319 TYR A N 1
ATOM 2586 C CA . TYR A 1 319 ? 31.754 11.523 11.955 1.00 12.51 319 TYR A CA 1
ATOM 2587 C C . TYR A 1 319 ? 31.893 13.017 11.647 1.00 12.57 319 TYR A C 1
ATOM 2588 O O . TYR A 1 319 ? 32.984 13.493 11.332 1.00 12.69 319 TYR A O 1
ATOM 2597 N N . ASN A 1 320 ? 30.779 13.742 11.729 1.00 12.71 320 ASN A N 1
ATOM 2598 C CA . ASN A 1 320 ? 30.727 15.143 11.308 1.00 12.92 320 ASN A CA 1
ATOM 2599 C C . ASN A 1 320 ? 31.089 16.127 12.420 1.00 13.11 320 ASN A C 1
ATOM 2600 O O . ASN A 1 320 ? 30.273 16.410 13.297 1.00 13.08 320 ASN A O 1
ATOM 2605 N N . LYS A 1 321 ? 32.309 16.655 12.366 1.00 13.23 321 LYS A N 1
ATOM 2606 C CA . LYS A 1 321 ? 32.761 17.654 13.339 1.00 13.67 321 LYS A CA 1
ATOM 2607 C C . LYS A 1 321 ? 33.153 18.981 12.676 1.00 13.26 321 LYS A C 1
ATOM 2608 O O . LYS A 1 321 ? 34.063 19.681 13.132 1.00 13.42 321 LYS A O 1
ATOM 2614 N N . THR A 1 322 ? 32.447 19.320 11.601 1.00 12.92 322 THR A N 1
ATOM 2615 C CA . THR A 1 322 ? 32.645 20.590 10.908 1.00 12.56 322 THR A CA 1
ATOM 2616 C C . THR A 1 322 ? 31.343 21.379 10.969 1.00 12.20 322 THR A C 1
ATOM 2617 O O . THR A 1 322 ? 30.333 20.964 10.397 1.00 12.19 322 THR A O 1
ATOM 2621 N N . LEU A 1 323 ? 31.374 22.509 11.673 1.00 11.82 323 LEU A N 1
ATOM 2622 C CA . LEU A 1 323 ? 30.173 23.311 11.920 1.00 11.49 323 LEU A CA 1
ATOM 2623 C C . LEU A 1 323 ? 29.451 23.685 10.625 1.00 11.40 323 LEU A C 1
ATOM 2624 O O . LEU A 1 323 ? 30.054 24.236 9.700 1.00 11.37 323 LEU A O 1
ATOM 2629 N N . SER A 1 324 ? 28.161 23.360 10.573 1.00 11.29 324 SER A N 1
ATOM 2630 C CA . SER A 1 324 ? 27.325 23.649 9.412 1.00 11.34 324 SER A CA 1
ATOM 2631 C C . SER A 1 324 ? 26.393 24.821 9.697 1.00 11.32 324 SER A C 1
ATOM 2632 O O . SER A 1 324 ? 25.469 24.716 10.511 1.00 11.33 324 SER A O 1
ATOM 2635 N N . ILE A 1 325 ? 26.650 25.934 9.015 1.00 11.31 325 ILE A N 1
ATOM 2636 C CA . ILE A 1 325 ? 25.892 27.169 9.199 1.00 11.48 325 ILE A CA 1
ATOM 2637 C C . ILE A 1 325 ? 25.026 27.440 7.971 1.00 11.40 325 ILE A C 1
ATOM 2638 O O . ILE A 1 325 ? 25.469 27.253 6.835 1.00 11.32 325 ILE A O 1
ATOM 2643 N N . ASN A 1 326 ? 23.786 27.860 8.210 1.00 11.39 326 ASN A N 1
ATOM 2644 C CA . ASN A 1 326 ? 22.913 28.315 7.138 1.00 11.53 326 ASN A CA 1
ATOM 2645 C C . ASN A 1 326 ? 23.108 29.810 6.909 1.00 11.69 326 ASN A C 1
ATOM 2646 O O . ASN A 1 326 ? 22.684 30.634 7.723 1.00 11.40 326 ASN A O 1
ATOM 2651 N N . HIS A 1 327 ? 23.767 30.149 5.805 1.00 11.91 327 HIS A N 1
ATOM 2652 C CA . HIS A 1 327 ? 24.011 31.544 5.457 1.00 12.50 327 HIS A CA 1
ATOM 2653 C C . HIS A 1 327 ? 22.810 32.110 4.710 1.00 12.48 327 HIS A C 1
ATOM 2654 O O . HIS A 1 327 ? 22.511 31.710 3.583 1.00 12.80 327 HIS A O 1
ATOM 2661 N N . VAL A 1 328 ? 22.127 33.041 5.371 1.00 12.54 328 VAL A N 1
ATOM 2662 C CA . VAL A 1 328 ? 20.823 33.539 4.941 1.00 12.66 328 VAL A CA 1
ATOM 2663 C C . VAL A 1 328 ? 20.936 34.615 3.857 1.00 12.60 328 VAL A C 1
ATOM 2664 O O . VAL A 1 328 ? 20.101 34.682 2.950 1.00 12.85 328 VAL A O 1
ATOM 2668 N N . ASN A 1 329 ? 21.970 35.446 3.950 1.00 12.52 329 ASN A N 1
ATOM 2669 C CA . ASN A 1 329 ? 22.148 36.553 3.014 1.00 12.46 329 ASN A CA 1
ATOM 2670 C C . ASN A 1 329 ? 23.561 36.635 2.437 1.00 12.63 329 ASN A C 1
ATOM 2671 O O . ASN A 1 329 ? 24.354 35.700 2.552 1.00 12.90 329 ASN A O 1
#

Radius of gyration: 20.72 Å; Cα contacts (8 Å, |Δi|>4): 748; chains: 1; bounding box: 45×63×57 Å

Solvent-accessible surface area: 16443 Å² total; per-residue (Å²): 6,0,0,0,10,4,77,16,101,114,32,54,26,6,0,0,1,0,13,11,20,53,103,78,41,129,16,21,0,0,5,0,0,84,123,48,113,3,52,3,138,60,43,169,79,112,16,64,3,128,28,0,0,0,0,0,0,19,78,84,71,98,6,3,25,20,12,0,0,0,1,42,96,1,0,0,0,0,6,0,57,0,69,79,127,30,40,31,24,168,106,77,74,171,55,88,59,42,4,12,2,20,15,0,4,1,31,0,0,0,47,31,26,28,2,115,79,0,60,112,27,3,160,71,4,10,0,0,56,35,39,18,12,143,128,68,114,20,76,44,33,0,3,0,0,3,3,75,90,39,120,7,2,0,0,1,10,22,195,144,118,26,31,50,48,88,8,128,34,4,0,1,0,6,14,26,25,6,80,110,1,54,59,29,25,98,144,50,128,62,28,138,69,117,55,38,86,131,122,166,100,50,162,108,94,74,96,30,171,44,159,44,47,9,44,122,58,46,26,59,65,57,73,38,23,12,4,0,1,13,0,8,38,49,47,45,20,33,58,140,96,70,126,122,57,1,50,50,86,42,0,6,112,5,0,85,70,0,20,12,85,140,43,78,33,138,35,143,111,134,96,19,22,10,9,19,1,7,0,0,0,4,4,68,99,2,20,0,32,3,19,7,77,54,0,105,98,47,29,65,22,38,0,81,174,45,100,26,103,22,128,127,46,95,59,77,190,22,51,114,106,97,53,105,126,147,134,194

Nearest PDB structures (foldseek):
  2rg2-assembly1_A  TM=9.972E-01  e=1.815E-66  Clostridium perfringens
  2rf8-assembly1_B  TM=9.987E-01  e=4.392E-65  unclassified
  2quy-assembly2_H  TM=9.240E-01  e=2.208E-35  unclassified
  3pva-assembly1_B  TM=9.241E-01  e=1.086E-34  Lysinibacillus sphaericus
  2iwm-assembly1_B  TM=9.334E-01  e=1.617E-34  Lysinibacillus sphaericus

Organism: Clostridium perfringens (strain 13 / Type A) (NCBI:txid195102)

Sequence (328 aa):
CTGLALETKDDGLHLFGRNMDIEYSFNQSIIFIPRNNFKCVNKSNKKELTTKYAVLGMGTIFDDYPTFADGMNEKGLGCAGLNNFPVYVSYSKEDIEGKTNIPVYNFLLWVLANFSSVEEEVKEALKNANIVDIPISEENIPNTTLHWMISDITGKSIVVEQTKEKLNNVFDNNIGVLTNSPTFDWHVANLNQQYVGLRYNQVPEFKLGDQSLTALGQGTGLVGLPGDFTPASRFIRVAFLRDAMIKNDKDSIDLIEFFHILNNVAMVRGSTRTVEEKSDLTQQYTSCMCLEKGIYYYNTYENNQINAIDMNKENLDGNEIKTYKYNKTLSINHVN

GO terms:
  GO:7770006 L-phenylalanine conjugated cholate hydrolase activity (F, IDA)
  GO:7770007 L-arginine conjugated cholate hydrolase activity (F, IDA)
  GO:7770008 L-histidine conjugated cholate hydrolase activity (F, IDA)
  GO:0045302 choloylglycine hydrolase activity (F, EXP)
  GO:7770003 amino acid conjugated cholate hydrolase activity (F, EXP)

Foldseek 3Di:
DKWFWAAALVLFIKTWDFDWFLDDPQKFWKKDFAQEWFAQPAPRDIDGFHFIKIAIFDQDNNGTFHQWIATPLFKIKHKAAAPPQADAAADDDPPAAEAEPRCVRVVDHRPDRAPVVVVVNCPRHGYHQDDSHDNDTDGHIKMWMAGSVGWIWIWGHGPVGTDIGTDPLRMAHYDDDPVVLVVVLVVVPQADQDFDAWDCPDVDTGGDPDPDPRHPVQDQDQDRSSLSNQLSVLSVVCCVPPNNPDDDVSLVVSNVSNWFDFPPCADPVGGGTGSQKIWMARSNQQKIWMAGPQAPDIDIDGSVVDDSNDHDMDTHDDDNHYDDDDDD

Secondary structure (DSSP, 8-state):
-EEEEEE-TTS-EEEEEEEEESS----EEEEE-TT-EEE-TTT--EEE-SS-EEEEEEEETTEEEEEEEEETTS-EEEEEE--SS---BSSPPTTSEEEEGGGHHHHHHHH-SSHHHHHHHHTTEEEE---SSTTPPPPPEEEEEE-TTS-EEEEEE-SS-EEEEE-SS-EE-SSS-HHHHHHHHGGGTT--SS---EEEETTEEEE--SS-GGGTT---S-SHHHHHHHHHHHHHHHHHHHGGG--HHHHHHHHHTT---TTTSB-TTS-B-EEEEEEEEETTTTEEEEEESS--S-EEEEGGGS-TT-SS-EEEE---S-------

B-factor: mean 14.84, std 6.2, range [7.42, 55.63]